Protein AF-A0A0F9ALF9-F1 (afdb_monomer_lite)

Secondary structure (DSSP, 8-state):
----SHHHHHHHHHHHHHHHHHSS-SEETTEE-HHHHHHHTT----------------HHHHHHHHHHHHHTT-S-HHHHHHHHHHHHHHHHHTT--STHHHHHHHHHHHHHHHHHHHHHHHHHTSTTTS-HHHHHHHHHHHHHHHHHHHHHHHHHHHHHT---S-SEEEE-S-HHHHHHHHHHHHTTT--EEEESSHHHHHTT-

InterPro domains:
  IPR001789 Signal transduction response regulator, receiver domain [PS50110] (167-205)
  IPR003661 Signal transduction histidine kinase, dimerisation/phosphoacceptor domain [PF00512] (101-162)
  IPR003661 Signal transduction histidine kinase, dimerisation/phosphoacceptor domain [cd00082] (101-155)
  IPR011006 CheY-like superfamily [SSF52172] (165-204)
  IPR036097 Signal transduction histidine kinase, dimerisation/phosphoacceptor domain superfamily [SSF47384] (101-156)

Structure (mmCIF, N/CA/C/O backbone):
data_AF-A0A0F9ALF9-F1
#
_entry.id   AF-A0A0F9ALF9-F1
#
loop_
_atom_site.group_PDB
_atom_site.id
_atom_site.type_symbol
_atom_site.label_atom_id
_atom_site.label_alt_id
_atom_site.label_comp_id
_atom_site.label_asym_id
_atom_site.label_entity_id
_atom_site.label_seq_id
_atom_site.pdbx_PDB_ins_code
_atom_site.Cartn_x
_atom_site.Cartn_y
_atom_site.Cartn_z
_atom_site.occupancy
_atom_site.B_iso_or_equiv
_atom_site.auth_seq_id
_atom_site.auth_comp_id
_atom_site.auth_asym_id
_atom_site.auth_atom_id
_atom_site.pdbx_PDB_model_num
ATOM 1 N N . MET A 1 1 ? 56.194 -18.351 -30.483 1.00 32.66 1 MET A N 1
ATOM 2 C CA . MET A 1 1 ? 55.173 -18.380 -31.549 1.00 32.66 1 MET A CA 1
ATOM 3 C C . MET A 1 1 ? 53.828 -18.211 -30.873 1.00 32.66 1 MET A C 1
ATOM 5 O O . MET A 1 1 ? 53.450 -19.046 -30.064 1.00 32.66 1 MET A O 1
ATOM 9 N N . VAL A 1 2 ? 53.236 -17.040 -31.080 1.00 31.94 2 VAL A N 1
ATOM 10 C CA . VAL A 1 2 ? 52.047 -16.529 -30.394 1.00 31.94 2 VAL A CA 1
ATOM 11 C C . VAL A 1 2 ? 50.819 -17.272 -30.916 1.00 31.94 2 VAL A C 1
ATOM 13 O O . VAL A 1 2 ? 50.545 -17.222 -32.111 1.00 31.94 2 VAL A O 1
ATOM 16 N N . ILE A 1 3 ? 50.099 -17.964 -30.034 1.00 35.09 3 ILE A N 1
ATOM 17 C CA . ILE A 1 3 ? 48.792 -18.565 -30.324 1.00 35.09 3 ILE A CA 1
ATOM 18 C C . ILE A 1 3 ? 47.772 -17.802 -29.481 1.00 35.09 3 ILE A C 1
ATOM 20 O O . ILE A 1 3 ? 47.441 -18.214 -28.375 1.00 35.09 3 ILE A O 1
ATOM 24 N N . GLU A 1 4 ? 47.318 -16.650 -29.973 1.00 40.22 4 GLU A N 1
ATOM 25 C CA . GLU A 1 4 ? 46.270 -15.874 -29.289 1.00 40.22 4 GLU A CA 1
ATOM 26 C C . GLU A 1 4 ? 45.358 -15.077 -30.242 1.00 40.22 4 GLU A C 1
ATOM 28 O O . GLU A 1 4 ? 44.673 -14.154 -29.826 1.00 40.22 4 GLU A O 1
ATOM 33 N N . ILE A 1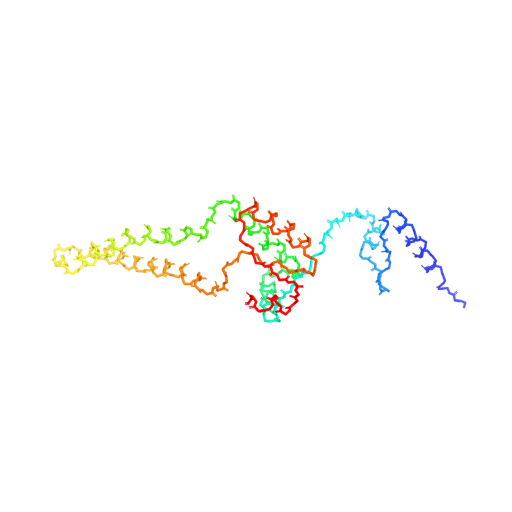 5 ? 45.307 -15.443 -31.530 1.00 40.91 5 ILE A N 1
ATOM 34 C CA . ILE A 1 5 ? 44.510 -14.716 -32.544 1.00 40.91 5 ILE A CA 1
ATOM 35 C C . ILE A 1 5 ? 43.172 -15.426 -32.851 1.00 40.91 5 ILE A C 1
ATOM 37 O O . ILE A 1 5 ? 42.196 -14.791 -33.239 1.00 40.91 5 ILE A O 1
ATOM 41 N N . GLU A 1 6 ? 43.063 -16.736 -32.611 1.00 47.16 6 GLU A N 1
ATOM 42 C CA . GLU A 1 6 ? 41.903 -17.532 -33.052 1.00 47.16 6 GLU A CA 1
ATOM 43 C C . GLU A 1 6 ? 40.631 -17.364 -32.194 1.00 47.16 6 GLU A C 1
ATOM 45 O O . GLU A 1 6 ? 39.519 -17.582 -32.680 1.00 47.16 6 GLU A O 1
ATOM 50 N N . LYS A 1 7 ? 40.763 -16.969 -30.917 1.00 50.94 7 LYS A N 1
ATOM 51 C CA . LYS A 1 7 ? 39.615 -16.818 -29.998 1.00 50.94 7 LYS A CA 1
ATOM 52 C C . LYS A 1 7 ? 38.820 -15.527 -30.224 1.00 50.94 7 LYS A C 1
ATOM 54 O O . LYS A 1 7 ? 37.621 -15.514 -29.961 1.00 50.94 7 LYS A O 1
ATOM 59 N N . ASP A 1 8 ? 39.463 -14.474 -30.724 1.00 60.78 8 ASP A N 1
ATOM 60 C CA . ASP A 1 8 ? 38.861 -13.138 -30.846 1.00 60.78 8 ASP A CA 1
ATOM 61 C C . ASP A 1 8 ? 38.058 -12.972 -32.153 1.00 60.78 8 ASP A C 1
ATOM 63 O O . ASP A 1 8 ? 37.043 -12.277 -32.196 1.00 60.78 8 ASP A O 1
ATOM 67 N N . VAL A 1 9 ? 38.448 -13.690 -33.215 1.00 66.56 9 VAL A N 1
ATOM 68 C CA . VAL A 1 9 ? 37.728 -13.708 -34.504 1.00 66.56 9 VAL A CA 1
ATOM 69 C C . VAL A 1 9 ? 36.391 -14.441 -34.375 1.00 66.56 9 VAL A C 1
ATOM 71 O O . VAL A 1 9 ? 35.348 -13.871 -34.681 1.00 66.56 9 VAL A O 1
ATOM 74 N N . LYS A 1 10 ? 36.396 -15.653 -33.798 1.00 75.25 10 LYS A N 1
ATOM 75 C CA . LYS A 1 10 ? 35.166 -16.437 -33.573 1.00 75.25 10 LYS A CA 1
ATOM 76 C C . LYS A 1 10 ? 34.153 -15.708 -32.693 1.00 75.25 10 LYS A C 1
ATOM 78 O O . LYS A 1 10 ? 32.949 -15.848 -32.889 1.00 75.25 10 LYS A O 1
ATOM 83 N N . LEU A 1 11 ? 34.628 -14.939 -31.711 1.00 78.38 11 LEU A N 1
ATOM 84 C CA . LEU A 1 11 ? 33.750 -14.170 -30.836 1.00 78.38 11 LEU A CA 1
ATOM 85 C C . LEU A 1 11 ? 33.079 -13.016 -31.592 1.00 78.38 11 LEU A C 1
ATOM 87 O O . LEU A 1 11 ? 31.882 -12.804 -31.416 1.00 78.38 11 LEU A O 1
ATOM 91 N N . LYS A 1 12 ? 33.817 -12.309 -32.457 1.00 81.00 12 LYS A N 1
ATOM 92 C CA . LYS A 1 12 ? 33.267 -11.238 -33.302 1.00 81.00 12 LYS A CA 1
ATOM 93 C C . LYS A 1 12 ? 32.230 -11.754 -34.297 1.00 81.00 12 LYS A C 1
ATOM 95 O O . LYS A 1 12 ? 31.204 -11.101 -34.474 1.00 81.00 12 LYS A O 1
ATOM 100 N N . ASP A 1 13 ? 32.453 -12.931 -34.876 1.00 85.00 13 ASP A N 1
ATOM 101 C CA . ASP A 1 13 ? 31.496 -13.553 -35.797 1.00 85.00 13 ASP A CA 1
ATOM 102 C C . ASP A 1 13 ? 30.185 -13.914 -35.080 1.00 85.00 13 ASP A C 1
ATOM 104 O O . ASP A 1 13 ? 29.107 -13.520 -35.525 1.00 85.00 13 ASP A O 1
ATOM 108 N N . LEU A 1 14 ? 30.276 -14.541 -33.899 1.00 86.31 14 LEU A N 1
ATOM 109 C CA . LEU A 1 14 ? 29.117 -14.844 -33.047 1.00 86.31 14 LEU A CA 1
ATOM 110 C C . LEU A 1 14 ? 28.352 -13.581 -32.632 1.00 86.31 14 LEU A C 1
ATOM 112 O O . LEU A 1 14 ? 27.123 -13.581 -32.598 1.00 86.31 14 LEU A O 1
ATOM 116 N N . MET A 1 15 ? 29.064 -12.495 -32.313 1.00 87.19 15 MET A N 1
ATOM 117 C CA . MET A 1 15 ? 28.440 -11.204 -32.012 1.00 87.19 15 MET A CA 1
ATOM 118 C C . MET A 1 15 ? 27.662 -10.673 -33.219 1.00 87.19 15 MET A C 1
ATOM 120 O O . MET A 1 15 ? 26.526 -10.236 -33.055 1.00 87.19 15 MET A O 1
ATOM 124 N N . GLY A 1 16 ? 28.229 -10.761 -34.425 1.00 85.44 16 GLY A N 1
ATOM 125 C CA . GLY A 1 16 ? 27.567 -10.334 -35.658 1.00 85.44 16 GLY A CA 1
ATOM 126 C C . GLY A 1 16 ? 26.318 -11.154 -35.999 1.00 85.44 16 GLY A C 1
ATOM 127 O O . GLY A 1 16 ? 25.320 -10.588 -36.447 1.00 85.44 16 GLY A O 1
ATOM 128 N N . GLU A 1 17 ? 26.342 -12.467 -35.767 1.00 87.31 17 GLU A N 1
ATOM 129 C CA . GLU A 1 17 ? 25.173 -13.341 -35.940 1.00 87.31 17 GLU A CA 1
ATOM 130 C C . GLU A 1 17 ? 24.053 -12.990 -34.960 1.00 87.31 17 GLU A C 1
ATOM 132 O O . GLU A 1 17 ? 22.921 -12.736 -35.376 1.00 87.31 17 GLU A O 1
ATOM 137 N N . TYR A 1 18 ? 24.384 -12.861 -33.675 1.00 87.06 18 TYR A N 1
ATOM 138 C CA . TYR A 1 18 ? 23.436 -12.454 -32.644 1.00 87.06 18 TYR A CA 1
ATOM 139 C C . TYR A 1 18 ? 22.794 -11.091 -32.933 1.00 87.06 18 TYR A C 1
ATOM 141 O O . TYR A 1 18 ? 21.581 -10.925 -32.773 1.00 87.06 18 TYR A O 1
ATOM 149 N N . GLU A 1 19 ? 23.586 -10.099 -33.348 1.00 88.69 19 GLU A N 1
ATOM 150 C CA . GLU A 1 19 ? 23.079 -8.753 -33.633 1.00 88.69 19 GLU A CA 1
ATOM 151 C C . GLU A 1 19 ? 22.112 -8.756 -34.823 1.00 88.69 19 GLU A C 1
ATOM 153 O O . GLU A 1 19 ? 21.105 -8.046 -34.792 1.00 88.69 19 GLU A O 1
ATOM 158 N N . LYS A 1 20 ? 22.359 -9.596 -35.837 1.00 86.81 20 LYS A N 1
ATOM 159 C CA . LYS A 1 20 ? 21.461 -9.777 -36.989 1.00 86.81 20 LYS A CA 1
ATOM 160 C C . LYS A 1 20 ? 20.170 -10.500 -36.617 1.00 86.81 20 LYS A C 1
ATOM 162 O O . LYS A 1 20 ? 19.098 -10.061 -37.028 1.00 86.81 20 LYS A O 1
ATOM 167 N N . GLU A 1 21 ? 20.265 -11.586 -35.855 1.00 85.69 21 GLU A N 1
ATOM 168 C CA . GLU A 1 21 ? 19.115 -12.418 -35.488 1.00 85.69 21 GLU A CA 1
ATOM 169 C C . GLU A 1 21 ? 18.180 -11.691 -34.512 1.00 85.69 21 GLU A C 1
ATOM 171 O O . GLU A 1 21 ? 16.959 -11.740 -34.641 1.00 85.69 21 GLU A O 1
ATOM 176 N N . THR A 1 22 ? 18.752 -10.971 -33.546 1.00 80.88 22 THR A N 1
ATOM 177 C CA . THR A 1 22 ? 17.997 -10.424 -32.410 1.00 80.88 22 THR A CA 1
ATOM 178 C C . THR A 1 22 ? 17.742 -8.922 -32.511 1.00 80.88 22 THR A C 1
ATOM 180 O O . THR A 1 22 ? 16.965 -8.386 -31.718 1.00 80.88 22 THR A O 1
ATOM 183 N N . LYS A 1 23 ? 18.418 -8.223 -33.438 1.00 82.19 23 LYS A N 1
ATOM 184 C CA . LYS A 1 23 ? 18.494 -6.749 -33.536 1.00 82.19 23 LYS A CA 1
ATOM 185 C C . LYS A 1 23 ? 19.006 -6.051 -32.263 1.00 82.19 23 LYS A C 1
ATOM 187 O O . LYS A 1 23 ? 18.947 -4.825 -32.164 1.00 82.19 23 LYS A O 1
ATOM 192 N N . LYS A 1 24 ? 19.509 -6.794 -31.271 1.00 80.69 24 LYS A N 1
ATOM 193 C CA . LYS A 1 24 ? 20.085 -6.268 -30.024 1.00 80.69 24 LYS A CA 1
ATOM 194 C C . LYS A 1 24 ? 21.600 -6.238 -30.142 1.00 80.69 24 LYS A C 1
ATOM 196 O O . LYS A 1 24 ? 22.171 -7.146 -30.719 1.00 80.69 24 LYS A O 1
ATOM 201 N N . LYS A 1 25 ? 22.262 -5.255 -29.523 1.00 85.56 25 LYS A N 1
ATOM 202 C CA . LYS A 1 25 ? 23.734 -5.170 -29.516 1.00 85.56 25 LYS A CA 1
ATOM 203 C C . LYS A 1 25 ? 24.369 -6.253 -28.642 1.00 85.56 25 LYS A C 1
ATOM 205 O O . LYS A 1 25 ? 23.915 -6.487 -27.515 1.00 85.56 25 LYS A O 1
ATOM 210 N N . ALA A 1 26 ? 25.423 -6.901 -29.128 1.00 84.00 26 ALA A N 1
ATOM 211 C CA . ALA A 1 26 ? 26.190 -7.880 -28.359 1.00 84.00 26 ALA A CA 1
ATOM 212 C C . ALA A 1 26 ? 27.056 -7.194 -27.294 1.00 84.00 26 ALA A C 1
ATOM 214 O O . ALA A 1 26 ? 27.263 -7.737 -26.207 1.00 84.00 26 ALA A O 1
ATOM 215 N N . ILE A 1 27 ? 27.488 -5.961 -27.579 1.00 84.94 27 ILE A N 1
ATOM 216 C CA . ILE A 1 27 ? 28.248 -5.100 -26.672 1.00 84.94 27 ILE A CA 1
ATOM 217 C C . ILE A 1 27 ? 27.466 -3.813 -26.391 1.00 84.94 27 ILE A C 1
ATOM 219 O O . ILE A 1 27 ? 27.006 -3.120 -27.298 1.00 84.94 27 ILE A O 1
ATOM 223 N N . TRP A 1 28 ? 27.366 -3.447 -25.115 1.00 77.81 28 TRP A N 1
ATOM 224 C CA . TRP A 1 28 ? 26.818 -2.169 -24.672 1.00 77.81 28 TRP A CA 1
ATOM 225 C C . TRP A 1 28 ? 27.811 -1.462 -23.750 1.00 77.81 28 TRP A C 1
ATOM 227 O O . TRP A 1 28 ? 28.189 -2.002 -22.712 1.00 77.81 28 TRP A O 1
ATOM 237 N N . ARG A 1 29 ? 28.250 -0.252 -24.131 1.00 75.12 29 ARG A N 1
ATOM 238 C CA . ARG A 1 29 ? 29.257 0.544 -23.393 1.00 75.12 29 ARG A CA 1
ATOM 239 C C . ARG A 1 29 ? 30.502 -0.277 -23.003 1.00 75.12 29 ARG A C 1
ATOM 241 O O . ARG A 1 29 ? 30.924 -0.264 -21.852 1.00 75.12 29 ARG A O 1
ATOM 248 N N . GLY A 1 30 ? 31.035 -1.050 -23.951 1.00 78.06 30 GLY A N 1
ATOM 249 C CA . GLY A 1 30 ? 32.229 -1.882 -23.752 1.00 78.06 30 GLY A CA 1
ATOM 250 C C . GLY A 1 30 ? 32.005 -3.202 -23.004 1.00 78.06 30 GLY A C 1
ATOM 251 O O . GLY A 1 30 ? 32.936 -3.991 -22.900 1.00 78.06 30 GLY A O 1
ATOM 252 N N . ASN A 1 31 ? 30.788 -3.487 -22.528 1.00 75.62 31 ASN A N 1
ATOM 253 C CA . ASN A 1 31 ? 30.471 -4.725 -21.817 1.00 75.62 31 ASN A CA 1
ATOM 254 C C . ASN A 1 31 ? 29.630 -5.673 -22.673 1.00 75.62 31 ASN A C 1
ATOM 256 O O . ASN A 1 31 ? 28.676 -5.252 -23.328 1.00 75.62 31 ASN A O 1
ATOM 260 N N . ILE A 1 32 ? 29.944 -6.969 -22.612 1.00 84.19 32 ILE A N 1
ATOM 261 C CA . ILE A 1 32 ? 29.139 -8.015 -23.250 1.00 84.19 32 ILE A CA 1
ATOM 262 C C . ILE A 1 32 ? 27.762 -8.082 -22.580 1.00 84.19 32 ILE A C 1
ATOM 264 O O . ILE A 1 32 ? 27.658 -8.233 -21.357 1.00 84.19 32 ILE A O 1
ATOM 268 N N . THR A 1 33 ? 26.699 -8.008 -23.380 1.00 85.00 33 THR A N 1
ATOM 269 C CA . THR A 1 33 ? 25.325 -8.010 -22.877 1.00 85.00 33 THR A CA 1
ATOM 270 C C . THR A 1 33 ? 24.921 -9.376 -22.319 1.00 85.00 33 THR A C 1
ATOM 272 O O . THR A 1 33 ? 25.340 -10.432 -22.794 1.00 85.00 33 THR A O 1
ATOM 275 N N . GLN A 1 34 ? 24.065 -9.379 -21.292 1.00 81.06 34 GLN A N 1
ATOM 276 C CA . GLN A 1 34 ? 23.521 -10.625 -20.737 1.00 81.06 34 GLN A CA 1
ATOM 277 C C . GLN A 1 34 ? 22.673 -11.387 -21.758 1.00 81.06 34 GLN A C 1
ATOM 279 O O . GLN A 1 34 ? 22.662 -12.611 -21.750 1.00 81.06 34 GLN A O 1
ATOM 284 N N . SER A 1 35 ? 21.995 -10.681 -22.662 1.00 80.31 35 SER A N 1
ATOM 285 C CA . SER A 1 35 ? 21.242 -11.299 -23.752 1.00 80.31 35 SER A CA 1
ATOM 286 C C . SER A 1 35 ? 22.149 -12.032 -24.740 1.00 80.31 35 SER A C 1
ATOM 288 O O . SER A 1 35 ? 21.799 -13.141 -25.123 1.00 80.31 35 SER A O 1
ATOM 290 N N . PHE A 1 36 ? 23.333 -11.497 -25.067 1.00 85.00 36 PHE A N 1
ATOM 291 C CA . PHE A 1 36 ? 24.325 -12.226 -25.865 1.00 85.00 36 PHE A CA 1
ATOM 292 C C . PHE A 1 36 ? 24.835 -13.474 -25.136 1.00 85.00 36 PHE A C 1
ATOM 294 O O . PHE A 1 36 ? 24.847 -14.558 -25.707 1.00 85.00 36 PHE A O 1
ATOM 301 N N . LYS A 1 37 ? 25.163 -13.366 -23.841 1.00 84.94 37 LYS A N 1
ATOM 302 C CA . LYS A 1 37 ? 25.595 -14.528 -23.037 1.00 84.94 37 LYS A CA 1
ATOM 303 C C . LYS A 1 37 ? 24.532 -15.629 -22.972 1.00 84.94 37 LYS A C 1
ATOM 305 O O . LYS A 1 37 ? 24.869 -16.806 -23.002 1.00 84.94 37 LYS A O 1
ATOM 310 N N . LYS A 1 38 ? 23.256 -15.252 -22.872 1.00 83.69 38 LYS A N 1
ATOM 311 C CA . LYS A 1 38 ? 22.116 -16.180 -22.891 1.00 83.69 38 LYS A CA 1
ATOM 312 C C . LYS A 1 38 ? 21.925 -16.825 -24.264 1.00 83.69 38 LYS A C 1
ATOM 314 O O . LYS A 1 38 ? 21.750 -18.036 -24.339 1.00 83.69 38 LYS A O 1
ATOM 319 N N . TRP A 1 39 ? 22.041 -16.039 -25.334 1.00 86.62 39 TRP A N 1
ATOM 320 C CA . TRP A 1 39 ? 21.992 -16.531 -26.713 1.00 86.62 39 TRP A CA 1
ATOM 321 C C . TRP A 1 39 ? 23.081 -17.566 -26.996 1.00 86.62 39 TRP A C 1
ATOM 323 O O . TRP A 1 39 ? 22.790 -18.636 -27.515 1.00 86.62 39 TRP A O 1
ATOM 333 N N . GLN A 1 40 ? 24.315 -17.305 -26.547 1.00 86.31 40 GLN A N 1
ATOM 334 C CA . GLN A 1 40 ? 25.430 -18.250 -26.673 1.00 86.31 40 GLN A CA 1
ATOM 335 C C . GLN A 1 40 ? 25.170 -19.590 -25.964 1.00 86.31 40 GLN A C 1
ATOM 337 O O . GLN A 1 40 ? 25.768 -20.598 -26.326 1.00 86.31 40 GLN A O 1
ATOM 342 N N . ARG A 1 41 ? 24.285 -19.615 -24.958 1.00 85.81 41 ARG A N 1
ATOM 343 C CA . ARG A 1 41 ? 23.859 -20.832 -24.248 1.00 85.81 41 ARG A CA 1
ATOM 344 C C . ARG A 1 41 ? 22.606 -21.480 -24.851 1.00 85.81 41 ARG A C 1
ATOM 346 O O . ARG A 1 41 ? 22.110 -22.451 -24.289 1.00 85.81 41 ARG A O 1
ATOM 353 N N . GLY A 1 42 ? 22.087 -20.954 -25.963 1.00 80.50 42 GLY A N 1
ATOM 354 C CA . GLY A 1 42 ? 20.863 -21.433 -26.610 1.00 80.50 42 GLY A CA 1
ATOM 355 C C . GLY A 1 42 ? 19.576 -21.080 -25.856 1.00 80.50 42 GLY A C 1
ATOM 356 O O . GLY A 1 42 ? 18.537 -21.696 -26.088 1.00 80.50 42 GLY A O 1
ATOM 357 N N . GLU A 1 43 ? 19.615 -20.120 -24.927 1.00 80.19 43 GLU A N 1
ATOM 358 C CA . GLU A 1 43 ? 18.424 -19.692 -24.189 1.00 80.19 43 GLU A CA 1
ATOM 359 C C . GLU A 1 43 ? 17.514 -18.813 -25.063 1.00 80.19 43 GLU A C 1
ATOM 361 O O . GLU A 1 43 ? 17.985 -17.950 -25.808 1.00 80.19 43 GLU A O 1
ATOM 366 N N . LYS A 1 44 ? 16.188 -18.965 -24.915 1.00 69.50 44 LYS A N 1
ATOM 367 C CA . LYS A 1 44 ? 15.212 -18.080 -25.570 1.00 69.50 44 LYS A CA 1
ATOM 368 C C . LYS A 1 44 ? 15.426 -16.629 -25.141 1.00 69.50 44 LYS A C 1
ATOM 370 O O . LYS A 1 44 ? 15.380 -16.304 -23.952 1.00 69.50 44 LYS A O 1
ATOM 375 N N . ILE A 1 45 ? 15.584 -15.743 -26.121 1.00 64.19 45 ILE A N 1
ATOM 376 C CA . ILE A 1 45 ? 15.666 -14.304 -25.882 1.00 64.19 45 ILE A CA 1
ATOM 377 C C . ILE A 1 45 ? 14.283 -13.700 -26.019 1.00 64.19 45 ILE A C 1
ATOM 379 O O . ILE A 1 45 ? 13.761 -13.542 -27.118 1.00 64.19 45 ILE A O 1
ATOM 383 N N . TYR A 1 46 ? 13.719 -13.296 -24.891 1.00 61.00 46 TYR A N 1
ATOM 384 C CA . TYR A 1 46 ? 12.496 -12.514 -24.889 1.00 61.00 46 TYR A CA 1
ATOM 385 C C . TYR A 1 46 ? 12.806 -11.076 -25.337 1.00 61.00 46 TYR A C 1
ATOM 387 O O . TYR A 1 46 ? 13.747 -10.423 -24.857 1.00 61.00 46 TYR A O 1
ATOM 395 N N . ILE A 1 47 ? 12.044 -10.588 -26.314 1.00 57.44 47 ILE A N 1
ATOM 396 C CA . ILE A 1 47 ? 11.936 -9.160 -26.610 1.00 57.44 47 ILE A CA 1
ATOM 397 C C . ILE A 1 47 ? 10.956 -8.633 -25.571 1.00 57.44 47 ILE A C 1
ATOM 399 O O . ILE A 1 47 ? 9.749 -8.775 -25.706 1.00 57.44 47 ILE A O 1
ATOM 403 N N . ASP A 1 48 ? 11.512 -8.168 -24.463 1.00 59.53 48 ASP A N 1
ATOM 404 C CA . ASP A 1 48 ? 10.744 -7.556 -23.394 1.00 59.53 48 ASP A CA 1
ATOM 405 C C . ASP A 1 48 ? 10.491 -6.113 -23.831 1.00 59.53 48 ASP A C 1
ATOM 407 O O . ASP A 1 48 ? 11.415 -5.291 -23.798 1.00 59.53 48 ASP A O 1
ATOM 411 N N . ASP A 1 49 ? 9.295 -5.845 -24.353 1.00 63.47 49 ASP A N 1
ATOM 412 C CA . ASP A 1 49 ? 8.881 -4.505 -24.766 1.00 63.47 49 ASP A CA 1
ATOM 413 C C . ASP A 1 49 ? 8.539 -3.705 -23.504 1.00 63.47 49 ASP A C 1
ATOM 415 O O . ASP A 1 49 ? 7.397 -3.597 -23.066 1.00 63.47 49 ASP A O 1
ATOM 419 N N . LYS A 1 50 ? 9.596 -3.286 -22.804 1.00 73.56 50 LYS A N 1
ATOM 420 C CA . LYS A 1 50 ? 9.506 -2.539 -21.554 1.00 73.56 50 LYS A CA 1
ATOM 421 C C . LYS A 1 50 ? 9.666 -1.064 -21.842 1.00 73.56 50 LYS A C 1
ATOM 423 O O . LYS A 1 50 ? 10.768 -0.608 -22.161 1.00 73.56 50 LYS A O 1
ATOM 428 N N . GLU A 1 51 ? 8.593 -0.320 -21.628 1.00 77.88 51 GLU A N 1
ATOM 429 C CA . GLU A 1 51 ? 8.652 1.132 -21.595 1.00 77.88 51 GLU A CA 1
ATOM 430 C C . GLU A 1 51 ? 9.472 1.606 -20.390 1.00 77.88 51 GLU A C 1
ATOM 432 O O . GLU A 1 51 ? 9.454 1.018 -19.302 1.00 77.88 51 GLU A O 1
ATOM 437 N N . ARG A 1 52 ? 10.260 2.661 -20.604 1.00 79.88 52 ARG A N 1
ATOM 438 C CA . ARG A 1 52 ? 11.049 3.297 -19.551 1.00 79.88 52 ARG A CA 1
ATOM 439 C C . ARG A 1 52 ? 10.365 4.583 -19.141 1.00 79.88 52 ARG A C 1
ATOM 441 O O . ARG A 1 52 ? 10.243 5.490 -19.953 1.00 79.88 52 ARG A O 1
ATOM 448 N N . ILE A 1 53 ? 10.018 4.660 -17.867 1.00 81.50 53 ILE A N 1
ATOM 449 C CA . ILE A 1 53 ? 9.502 5.868 -17.233 1.00 81.50 53 ILE A CA 1
ATOM 450 C C . ILE A 1 53 ? 10.586 6.488 -16.348 1.00 81.50 53 ILE A C 1
ATOM 452 O O . ILE A 1 53 ? 11.401 5.772 -15.757 1.00 81.50 53 ILE A O 1
ATOM 456 N N . CYS A 1 54 ? 10.605 7.816 -16.278 1.00 84.81 54 CYS A N 1
ATOM 457 C CA . CYS A 1 54 ? 11.397 8.558 -15.304 1.00 84.81 54 CYS A CA 1
ATOM 458 C C . CYS A 1 54 ? 10.496 8.910 -14.119 1.00 84.81 54 CYS A C 1
ATOM 460 O O . CYS A 1 54 ? 9.357 9.316 -14.323 1.00 84.81 54 CYS A O 1
ATOM 462 N N . ILE A 1 55 ? 10.998 8.747 -12.897 1.00 82.06 55 ILE A N 1
ATOM 463 C CA . ILE A 1 55 ? 10.297 9.148 -11.675 1.00 82.06 55 ILE A CA 1
ATOM 464 C C . ILE A 1 55 ? 11.222 10.103 -10.935 1.00 82.06 55 ILE A C 1
ATOM 466 O O . ILE A 1 55 ? 12.364 9.746 -10.631 1.00 82.06 55 ILE A O 1
ATOM 470 N N . LEU A 1 56 ? 10.730 11.310 -10.672 1.00 84.94 56 LEU A N 1
ATOM 471 C CA . LEU A 1 56 ? 11.408 12.298 -9.845 1.00 84.94 56 LEU A CA 1
ATOM 472 C C . LEU A 1 56 ? 10.928 12.116 -8.406 1.00 84.94 56 LEU A C 1
ATOM 474 O O . LEU A 1 56 ? 9.732 12.114 -8.137 1.00 84.94 56 LEU A O 1
ATOM 478 N N . ALA A 1 57 ? 11.871 11.913 -7.496 1.00 84.62 57 ALA A N 1
ATOM 479 C CA . ALA A 1 57 ? 11.618 11.792 -6.070 1.00 84.62 57 ALA A CA 1
ATOM 480 C C . ALA A 1 57 ? 12.778 12.447 -5.320 1.00 84.62 57 ALA A C 1
ATOM 482 O O . ALA A 1 57 ? 13.912 12.444 -5.812 1.00 84.62 57 ALA A O 1
ATOM 483 N N . SER A 1 58 ? 12.504 12.986 -4.132 1.00 91.50 58 SER A N 1
ATOM 484 C CA . SER A 1 58 ? 13.556 13.519 -3.269 1.00 91.50 58 SER A CA 1
ATOM 485 C C . SER A 1 58 ? 14.544 12.421 -2.861 1.00 91.50 58 SER A C 1
ATOM 487 O O . SER A 1 58 ? 14.217 11.227 -2.850 1.00 91.50 58 SER A O 1
ATOM 489 N N . GLU A 1 59 ? 15.765 12.825 -2.504 1.00 90.31 59 GLU A N 1
ATOM 490 C CA . GLU A 1 59 ? 16.793 11.899 -2.015 1.00 90.31 59 GLU A CA 1
ATOM 491 C C . GLU A 1 59 ? 16.278 11.105 -0.801 1.00 90.31 59 GLU A C 1
ATOM 493 O O . GLU A 1 59 ? 16.454 9.890 -0.730 1.00 90.31 59 GLU A O 1
ATOM 498 N N . ASP A 1 60 ? 15.542 11.763 0.098 1.00 91.88 60 ASP A N 1
ATOM 499 C CA . ASP A 1 60 ? 14.967 11.143 1.293 1.00 91.88 60 ASP A CA 1
ATOM 500 C C . ASP A 1 60 ? 13.947 10.049 0.960 1.00 91.88 60 ASP A C 1
ATOM 502 O O . ASP A 1 60 ? 13.995 8.958 1.533 1.00 91.88 60 ASP A O 1
ATOM 506 N N . ILE A 1 61 ? 13.034 10.302 0.016 1.00 90.12 61 ILE A N 1
ATOM 507 C CA . ILE A 1 61 ? 12.036 9.312 -0.423 1.00 90.12 61 ILE A CA 1
ATOM 508 C C . ILE A 1 61 ? 12.734 8.124 -1.082 1.00 90.12 61 ILE A C 1
ATOM 510 O O . ILE A 1 61 ? 12.452 6.967 -0.763 1.00 90.12 61 ILE A O 1
ATOM 514 N N . LYS A 1 62 ? 13.691 8.402 -1.967 1.00 91.12 62 LYS A N 1
ATOM 515 C CA . LYS A 1 62 ? 14.474 7.371 -2.644 1.00 91.12 62 LYS A CA 1
ATOM 516 C C . LYS A 1 62 ? 15.228 6.491 -1.645 1.00 91.12 62 LYS A C 1
ATOM 518 O O . LYS A 1 62 ? 15.204 5.270 -1.799 1.00 91.12 62 LYS A O 1
ATOM 523 N N . ASN A 1 63 ? 15.840 7.080 -0.617 1.00 93.31 63 ASN A N 1
ATOM 524 C CA . ASN A 1 63 ? 16.531 6.344 0.443 1.00 93.31 63 ASN A CA 1
ATOM 525 C C . ASN A 1 63 ? 15.557 5.450 1.221 1.00 93.31 63 ASN A C 1
ATOM 527 O O . ASN A 1 63 ? 15.812 4.257 1.372 1.00 93.31 63 ASN A O 1
ATOM 531 N N . LYS A 1 64 ? 14.385 5.975 1.608 1.00 93.56 64 LYS A N 1
ATOM 532 C CA . LYS A 1 64 ? 13.329 5.179 2.260 1.00 93.56 64 LYS A CA 1
ATOM 533 C C . LYS A 1 64 ? 12.903 3.981 1.408 1.00 93.56 64 LYS A C 1
ATOM 535 O O . LYS A 1 64 ? 12.766 2.873 1.927 1.00 93.56 64 LYS A O 1
ATOM 540 N N . TRP A 1 65 ? 12.714 4.172 0.102 1.00 95.00 65 TRP A N 1
ATOM 541 C CA . TRP A 1 65 ? 12.351 3.086 -0.813 1.00 95.00 65 TRP A CA 1
ATOM 542 C C . TRP A 1 65 ? 13.465 2.049 -0.963 1.00 95.00 65 TRP A C 1
ATOM 544 O O . TRP A 1 65 ? 13.187 0.851 -1.025 1.00 95.00 65 TRP A O 1
ATOM 554 N N . GLN A 1 66 ? 14.726 2.482 -1.004 1.00 92.88 66 GLN A N 1
ATOM 555 C CA . GLN A 1 66 ? 15.876 1.580 -1.061 1.00 92.88 66 GLN A CA 1
ATOM 556 C C . GLN A 1 66 ? 16.015 0.751 0.219 1.00 92.88 66 GLN A C 1
ATOM 558 O O . GLN A 1 66 ? 16.188 -0.466 0.130 1.00 92.88 66 GLN A O 1
ATOM 563 N N . ASP A 1 67 ? 15.855 1.370 1.387 1.00 94.94 67 ASP A N 1
ATOM 564 C CA . ASP A 1 67 ? 15.872 0.679 2.678 1.00 94.94 67 ASP A CA 1
ATOM 565 C C . ASP A 1 67 ? 14.734 -0.336 2.785 1.00 94.94 67 ASP A C 1
ATOM 567 O O . ASP A 1 67 ? 14.936 -1.469 3.229 1.00 94.94 67 ASP A O 1
ATOM 571 N N . PHE A 1 68 ? 13.532 0.045 2.348 1.00 94.75 68 PHE A N 1
ATOM 572 C CA . PHE A 1 68 ? 12.389 -0.859 2.289 1.00 94.75 68 PHE A CA 1
ATOM 573 C C . PHE A 1 68 ? 12.662 -2.047 1.360 1.00 94.75 68 PHE A C 1
ATOM 575 O O . PHE A 1 68 ? 12.423 -3.195 1.741 1.00 94.75 68 PHE A O 1
ATOM 582 N N . ALA A 1 69 ? 13.200 -1.794 0.164 1.00 93.75 69 ALA A N 1
ATOM 583 C CA . ALA A 1 69 ? 13.549 -2.843 -0.786 1.00 93.75 69 ALA A CA 1
ATOM 584 C C . ALA A 1 69 ? 14.581 -3.815 -0.196 1.00 93.75 69 ALA A C 1
ATOM 586 O O . ALA A 1 69 ? 14.406 -5.028 -0.303 1.00 93.75 69 ALA A O 1
ATOM 587 N N . ALA A 1 70 ? 15.615 -3.297 0.472 1.00 92.25 70 ALA A N 1
ATOM 588 C CA . ALA A 1 70 ? 16.648 -4.106 1.109 1.00 92.25 70 ALA A CA 1
ATOM 589 C C . ALA A 1 70 ? 16.077 -4.988 2.230 1.00 92.25 70 ALA A C 1
ATOM 591 O O . ALA A 1 70 ? 16.342 -6.188 2.255 1.00 92.25 70 ALA A O 1
ATOM 592 N N . LYS A 1 71 ? 15.240 -4.423 3.111 1.00 95.25 71 LYS A N 1
ATOM 593 C CA . LYS A 1 71 ? 14.587 -5.159 4.210 1.00 95.25 71 LYS A CA 1
ATOM 594 C C . LYS A 1 71 ? 13.684 -6.292 3.721 1.00 95.25 71 LYS A C 1
ATOM 596 O O . LYS A 1 71 ? 13.555 -7.300 4.406 1.00 95.25 71 LYS A O 1
ATOM 601 N N . ASN A 1 72 ? 13.077 -6.131 2.547 1.00 93.06 72 ASN A N 1
ATOM 602 C CA . ASN A 1 72 ? 12.133 -7.090 1.970 1.00 93.06 72 ASN A CA 1
ATOM 603 C C . ASN A 1 72 ? 12.748 -7.964 0.862 1.00 93.06 72 ASN A C 1
ATOM 605 O O . ASN A 1 72 ? 12.020 -8.610 0.111 1.00 93.06 72 ASN A O 1
ATOM 609 N N . ASN A 1 73 ? 14.080 -8.003 0.737 1.00 93.19 73 ASN A N 1
ATOM 610 C CA . ASN A 1 73 ? 14.802 -8.794 -0.269 1.00 93.19 73 ASN A CA 1
ATOM 611 C C . ASN A 1 73 ? 14.376 -8.502 -1.725 1.00 93.19 73 ASN A C 1
ATOM 613 O O . ASN A 1 73 ? 14.387 -9.383 -2.593 1.00 93.19 73 ASN A O 1
ATOM 617 N N . ILE A 1 74 ? 14.016 -7.252 -2.023 1.00 93.25 74 ILE A N 1
ATOM 618 C CA . ILE A 1 74 ? 13.635 -6.812 -3.365 1.00 93.25 74 ILE A CA 1
ATOM 619 C C . ILE A 1 74 ? 14.889 -6.386 -4.129 1.00 93.25 74 ILE A C 1
ATOM 621 O O . ILE A 1 74 ? 15.601 -5.458 -3.762 1.00 93.25 74 ILE A O 1
ATOM 625 N N . SER A 1 75 ? 15.142 -7.062 -5.250 1.00 88.31 75 SER A N 1
ATOM 626 C CA . SER A 1 75 ? 16.416 -6.981 -5.975 1.00 88.31 75 SER A CA 1
ATOM 627 C C . SER A 1 75 ? 16.738 -5.618 -6.593 1.00 88.31 75 SER A C 1
ATOM 629 O O . SER A 1 75 ? 17.899 -5.332 -6.865 1.00 88.31 75 SER A O 1
ATOM 631 N N . THR A 1 76 ? 15.725 -4.810 -6.916 1.00 90.94 76 THR A N 1
ATOM 632 C CA . THR A 1 76 ? 15.903 -3.511 -7.582 1.00 90.94 76 THR A CA 1
ATOM 633 C C . THR A 1 76 ? 14.756 -2.573 -7.242 1.00 90.94 76 THR A C 1
ATOM 635 O O . THR A 1 76 ? 13.618 -3.029 -7.134 1.00 90.94 76 THR A O 1
ATOM 638 N N . LEU A 1 77 ? 15.019 -1.265 -7.234 1.00 90.00 77 LEU A N 1
ATOM 639 C CA . LEU A 1 77 ? 13.978 -0.250 -7.067 1.00 90.00 77 LEU A CA 1
ATOM 640 C C . LEU A 1 77 ? 12.880 -0.358 -8.139 1.00 90.00 77 LEU A C 1
ATOM 642 O O . LEU A 1 77 ? 11.700 -0.283 -7.831 1.00 90.00 77 LEU A O 1
ATOM 646 N N . SER A 1 78 ? 13.240 -0.649 -9.393 1.00 89.75 78 SER A N 1
ATOM 647 C CA . SER A 1 78 ? 12.245 -0.845 -10.456 1.00 89.75 78 SER A CA 1
ATOM 648 C C . SER A 1 78 ? 11.340 -2.058 -10.221 1.00 89.75 78 SER A C 1
ATOM 650 O O . SER A 1 78 ? 10.229 -2.093 -10.738 1.00 89.75 78 SER A O 1
ATOM 652 N N . LYS A 1 79 ? 11.818 -3.080 -9.499 1.00 91.00 79 LYS A N 1
ATOM 653 C CA . LYS A 1 79 ? 10.996 -4.232 -9.109 1.00 91.00 79 LYS A CA 1
ATOM 654 C C . LYS A 1 79 ? 10.012 -3.825 -8.017 1.00 91.00 79 LYS A C 1
ATOM 656 O O . LYS A 1 79 ? 8.834 -4.096 -8.198 1.00 91.00 79 LYS A O 1
ATOM 661 N N . LEU A 1 80 ? 10.484 -3.104 -6.993 1.00 94.06 80 LEU A N 1
ATOM 662 C CA . LEU A 1 80 ? 9.622 -2.529 -5.956 1.00 94.06 80 LEU A CA 1
ATOM 663 C C . LEU A 1 80 ? 8.496 -1.703 -6.587 1.00 94.06 80 LEU A C 1
ATOM 665 O O . LEU A 1 80 ? 7.336 -1.995 -6.354 1.00 94.06 80 LEU A O 1
ATOM 669 N N . ILE A 1 81 ? 8.833 -0.746 -7.456 1.00 92.44 81 ILE A N 1
ATOM 670 C CA . ILE A 1 81 ? 7.843 0.146 -8.077 1.00 92.44 81 ILE A CA 1
ATOM 671 C C . ILE A 1 81 ? 6.789 -0.642 -8.864 1.00 92.44 81 ILE A C 1
ATOM 673 O O . ILE A 1 81 ? 5.604 -0.359 -8.736 1.00 92.44 81 ILE A O 1
ATOM 677 N N . ARG A 1 82 ? 7.187 -1.656 -9.644 1.00 90.81 82 ARG A N 1
ATOM 678 C CA . ARG A 1 82 ? 6.220 -2.495 -10.374 1.00 90.81 82 ARG A CA 1
ATOM 679 C C . ARG A 1 82 ? 5.292 -3.259 -9.434 1.00 90.81 82 ARG A C 1
ATOM 681 O O . ARG A 1 82 ? 4.089 -3.236 -9.653 1.00 90.81 82 ARG A O 1
ATOM 688 N N . GLU A 1 83 ? 5.837 -3.889 -8.396 1.00 91.31 83 GLU A N 1
ATOM 689 C CA . GLU A 1 83 ? 5.038 -4.627 -7.409 1.00 91.31 83 GLU A CA 1
ATOM 690 C C . GLU A 1 83 ? 4.088 -3.695 -6.645 1.00 91.31 83 GLU A C 1
ATOM 692 O O . GLU A 1 83 ? 2.924 -4.031 -6.446 1.00 91.31 83 GLU A O 1
ATOM 697 N N . SER A 1 84 ? 4.544 -2.494 -6.280 1.00 88.12 84 SER A N 1
ATOM 698 C CA . SER A 1 84 ? 3.717 -1.472 -5.634 1.00 88.12 84 SER A CA 1
ATOM 699 C C . SER A 1 84 ? 2.581 -0.987 -6.537 1.00 88.12 84 SER A C 1
ATOM 701 O O . SER A 1 84 ? 1.448 -0.867 -6.077 1.00 88.12 84 SER A O 1
ATOM 703 N N . VAL A 1 85 ? 2.851 -0.747 -7.824 1.00 87.19 85 VAL A N 1
ATOM 704 C CA . VAL A 1 85 ? 1.822 -0.343 -8.795 1.00 87.19 85 VAL A CA 1
ATOM 705 C C . VAL A 1 85 ? 0.820 -1.474 -9.031 1.00 87.19 85 VAL A C 1
ATOM 707 O O . VAL A 1 85 ? -0.382 -1.229 -9.014 1.00 87.19 85 VAL A O 1
ATOM 710 N N . GLU A 1 86 ? 1.275 -2.718 -9.201 1.00 85.50 86 GLU A N 1
ATOM 711 C CA . GLU A 1 86 ? 0.387 -3.884 -9.331 1.00 85.50 86 GLU A CA 1
ATOM 712 C C . GLU A 1 86 ? -0.500 -4.068 -8.096 1.00 85.50 86 GLU A C 1
ATOM 714 O O . GLU A 1 86 ? -1.704 -4.317 -8.228 1.00 85.50 86 GLU A O 1
ATOM 719 N N . PHE A 1 87 ? 0.075 -3.905 -6.901 1.00 84.75 87 PHE A N 1
ATOM 720 C CA . PHE A 1 87 ? -0.666 -3.922 -5.646 1.00 84.75 87 PHE A CA 1
ATOM 721 C C . PHE A 1 87 ? -1.744 -2.838 -5.635 1.00 84.75 87 PHE A C 1
ATOM 723 O O . PHE A 1 87 ? -2.910 -3.159 -5.416 1.00 84.75 87 PHE A O 1
ATOM 730 N N . TYR A 1 88 ? -1.383 -1.587 -5.938 1.00 78.81 88 TYR A N 1
ATOM 731 C CA . TYR A 1 88 ? -2.324 -0.467 -5.968 1.00 78.81 88 TYR A CA 1
ATOM 732 C C . TYR A 1 88 ? -3.454 -0.692 -6.981 1.00 78.81 88 TYR A C 1
ATOM 734 O O . TYR A 1 88 ? -4.625 -0.544 -6.644 1.00 78.81 88 TYR A O 1
ATOM 742 N N . MET A 1 89 ? -3.132 -1.130 -8.199 1.00 74.81 89 MET A N 1
ATOM 743 C CA . MET A 1 89 ? -4.125 -1.413 -9.241 1.00 74.81 89 MET A CA 1
ATOM 744 C C . MET A 1 89 ? -5.077 -2.539 -8.831 1.00 74.81 89 MET A C 1
ATOM 746 O O . MET A 1 89 ? -6.291 -2.424 -9.003 1.00 74.81 89 MET A O 1
ATOM 750 N N . THR A 1 90 ? -4.543 -3.613 -8.245 1.00 71.38 90 THR A N 1
ATOM 751 C CA . THR A 1 90 ? -5.348 -4.727 -7.727 1.00 71.38 90 THR A CA 1
ATOM 752 C C . THR A 1 90 ? -6.241 -4.263 -6.579 1.00 71.38 90 THR A C 1
ATOM 754 O O . THR A 1 90 ? -7.418 -4.616 -6.530 1.00 71.38 90 THR A O 1
ATOM 757 N N . PHE A 1 91 ? -5.705 -3.454 -5.671 1.00 66.88 91 PHE A N 1
ATOM 758 C CA . PHE A 1 91 ? -6.421 -2.910 -4.524 1.00 66.88 91 PHE A CA 1
ATOM 759 C C . PHE A 1 91 ? -7.560 -1.975 -4.956 1.00 66.88 91 PHE A C 1
ATOM 761 O O . PHE A 1 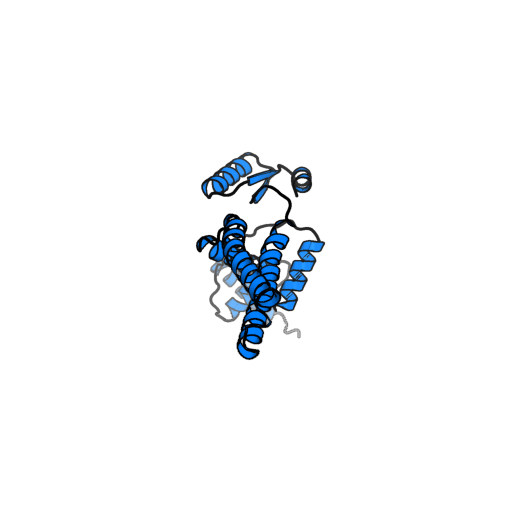91 ? -8.703 -2.181 -4.552 1.00 66.88 91 PHE A O 1
ATOM 768 N N . LYS A 1 92 ? -7.288 -1.038 -5.873 1.00 63.34 92 LYS A N 1
ATOM 769 C CA . LYS A 1 92 ? -8.290 -0.130 -6.449 1.00 63.34 92 LYS A CA 1
ATOM 770 C C . LYS A 1 92 ? -9.371 -0.883 -7.227 1.00 63.34 92 LYS A C 1
ATOM 772 O O . LYS A 1 92 ? -10.550 -0.581 -7.083 1.00 63.34 92 LYS A O 1
ATOM 777 N N . SER A 1 93 ? -9.003 -1.916 -7.993 1.00 63.72 93 SER A N 1
ATOM 778 C CA . SER A 1 93 ? -9.970 -2.736 -8.747 1.00 63.72 93 SER A CA 1
ATOM 779 C C . SER A 1 93 ? -10.974 -3.490 -7.865 1.00 63.72 93 SER A C 1
ATOM 781 O O . SER A 1 93 ? -12.036 -3.884 -8.342 1.00 63.72 93 SER A O 1
ATOM 783 N N . LYS A 1 94 ? -10.663 -3.677 -6.576 1.00 61.66 94 LYS A N 1
ATOM 784 C CA . LYS A 1 94 ? -11.561 -4.293 -5.591 1.00 61.66 94 LYS A CA 1
ATOM 785 C C . LYS A 1 94 ? -12.550 -3.299 -4.957 1.00 61.66 94 LYS A C 1
ATOM 787 O O . LYS A 1 94 ? -13.229 -3.690 -4.014 1.00 61.66 94 LYS A O 1
ATOM 792 N N . ASN A 1 95 ? -12.654 -2.059 -5.456 1.00 53.03 95 ASN A N 1
ATOM 793 C CA . ASN A 1 95 ? -13.492 -0.985 -4.895 1.00 53.03 95 ASN A CA 1
ATOM 794 C C . ASN A 1 95 ? -13.233 -0.723 -3.399 1.00 53.03 95 ASN A C 1
ATOM 796 O O . ASN A 1 95 ? -14.153 -0.386 -2.656 1.00 53.03 95 ASN A O 1
ATOM 800 N N . PHE A 1 96 ? -11.993 -0.899 -2.929 1.00 52.53 96 PHE A N 1
ATOM 801 C CA . PHE A 1 96 ? -11.641 -0.448 -1.586 1.00 52.53 96 PHE A CA 1
ATOM 802 C C . PHE A 1 96 ? -11.431 1.065 -1.642 1.00 52.53 96 PHE A C 1
ATOM 804 O O . PHE A 1 96 ? -10.366 1.553 -2.016 1.00 52.53 96 PHE A O 1
ATOM 811 N N . ASP A 1 97 ? -12.511 1.788 -1.384 1.00 54.44 97 ASP A N 1
ATOM 812 C CA . ASP A 1 97 ? -12.574 3.231 -1.538 1.00 54.44 97 ASP A CA 1
ATOM 813 C C . ASP A 1 97 ? -11.977 3.916 -0.301 1.00 54.44 97 ASP A C 1
ATOM 815 O O . ASP A 1 97 ? -12.515 3.811 0.804 1.00 54.44 97 ASP A O 1
ATOM 819 N N . PHE A 1 98 ? -10.836 4.589 -0.465 1.00 53.53 98 PHE A N 1
ATOM 820 C CA . PHE A 1 98 ? -10.185 5.335 0.620 1.00 53.53 98 PHE A CA 1
ATOM 821 C C . PHE A 1 98 ? -11.040 6.521 1.104 1.00 53.53 98 PHE A C 1
ATOM 823 O O . PHE A 1 98 ? -10.880 6.988 2.242 1.00 53.53 98 PHE A O 1
ATOM 830 N N . GLU A 1 99 ? -11.983 6.991 0.283 1.00 54.00 99 GLU A N 1
ATOM 831 C CA . GLU A 1 99 ? -12.984 7.980 0.687 1.00 54.00 99 GLU A CA 1
ATOM 832 C C . GLU A 1 99 ? -13.925 7.402 1.756 1.00 54.00 99 GLU A C 1
ATOM 834 O O . GLU A 1 99 ? -14.155 8.050 2.779 1.00 54.00 99 GLU A O 1
ATOM 839 N N . ASN A 1 100 ? -14.304 6.124 1.633 1.00 59.56 100 ASN A N 1
ATOM 840 C CA . ASN A 1 100 ? -15.207 5.437 2.560 1.00 59.56 100 ASN A CA 1
ATOM 841 C C . ASN A 1 100 ? -14.562 4.995 3.880 1.00 59.56 100 ASN A C 1
ATOM 843 O O . ASN A 1 100 ? -15.282 4.550 4.766 1.00 59.56 100 ASN A O 1
ATOM 847 N N . ILE A 1 101 ? -13.242 5.102 4.081 1.00 67.44 101 ILE A N 1
ATOM 848 C CA . ILE A 1 101 ? -12.634 4.729 5.378 1.00 67.44 101 ILE A CA 1
ATOM 849 C C . ILE A 1 101 ? -13.178 5.608 6.510 1.00 67.44 101 ILE A C 1
ATOM 851 O O . ILE A 1 101 ? -13.383 5.112 7.617 1.00 67.44 101 ILE A O 1
ATOM 855 N N . SER A 1 102 ? -13.457 6.887 6.234 1.00 70.44 102 SER A N 1
ATOM 856 C CA . SER A 1 102 ? -14.067 7.792 7.217 1.00 70.44 102 SER A CA 1
ATOM 857 C C . SER A 1 102 ? -15.480 7.336 7.582 1.00 70.44 102 SER A C 1
ATOM 859 O O . SER A 1 102 ? -15.814 7.250 8.763 1.00 70.44 102 SER A O 1
ATOM 861 N N . ASP A 1 103 ? -16.273 6.964 6.579 1.00 68.69 103 ASP A N 1
ATOM 862 C CA . ASP A 1 103 ? -17.648 6.497 6.765 1.00 68.69 103 ASP A CA 1
ATOM 863 C C . ASP A 1 103 ? -17.687 5.129 7.456 1.00 68.69 103 ASP A C 1
ATOM 865 O O . ASP A 1 103 ? -18.436 4.933 8.409 1.00 68.69 103 ASP A O 1
ATOM 869 N N . ILE A 1 104 ? -16.810 4.199 7.065 1.00 74.88 104 ILE A N 1
ATOM 870 C CA . ILE A 1 104 ? -16.626 2.903 7.731 1.00 74.88 104 ILE A CA 1
ATOM 871 C C . ILE A 1 104 ? -16.227 3.118 9.193 1.00 74.88 104 ILE A C 1
ATOM 873 O O . ILE A 1 104 ? -16.798 2.497 10.085 1.00 74.88 104 ILE A O 1
ATOM 877 N N . THR A 1 105 ? -15.281 4.020 9.457 1.00 81.56 105 THR A N 1
ATOM 878 C CA . THR A 1 105 ? -14.842 4.360 10.817 1.00 81.56 105 THR A CA 1
ATOM 879 C C . THR A 1 105 ? -15.997 4.916 11.643 1.00 81.56 105 THR A C 1
ATOM 881 O O . THR A 1 105 ? -16.205 4.475 12.771 1.00 81.56 105 THR A O 1
ATOM 884 N N . HIS A 1 106 ? -16.787 5.832 11.084 1.00 81.00 106 HIS A N 1
ATOM 885 C CA . HIS A 1 106 ? -17.962 6.385 11.751 1.00 81.00 106 HIS A CA 1
ATOM 886 C C . HIS A 1 106 ? -19.002 5.299 12.071 1.00 81.00 106 HIS A C 1
ATOM 888 O O . HIS A 1 106 ? -19.418 5.158 13.221 1.00 81.00 106 HIS A O 1
ATOM 894 N N . HIS A 1 107 ? -19.353 4.469 11.086 1.00 78.19 107 HIS A N 1
ATOM 895 C CA . HIS A 1 107 ? -20.298 3.362 11.247 1.00 78.19 107 HIS A CA 1
ATOM 896 C C . HIS A 1 107 ? -19.820 2.277 12.218 1.00 78.19 107 HIS A C 1
ATOM 898 O O . HIS A 1 107 ? -20.647 1.581 12.801 1.00 78.19 107 HIS A O 1
ATOM 904 N N . LEU A 1 108 ? -18.507 2.114 12.407 1.00 86.06 108 LEU A N 1
ATOM 905 C CA . LEU A 1 108 ? -17.942 1.222 13.421 1.00 86.06 108 LEU A CA 1
ATOM 906 C C . LEU A 1 108 ? -17.900 1.873 14.809 1.00 86.06 108 LEU A C 1
ATOM 908 O O . LEU A 1 108 ? -18.120 1.183 15.805 1.00 86.06 108 LEU A O 1
ATOM 912 N N . LYS A 1 109 ? -17.657 3.187 14.894 1.00 86.62 109 LYS A N 1
ATOM 913 C CA . LYS A 1 109 ? -17.631 3.925 16.164 1.00 86.62 109 LYS A CA 1
ATOM 914 C C . LYS A 1 109 ? -18.996 3.967 16.839 1.00 86.62 109 LYS A C 1
ATOM 916 O O . LYS A 1 109 ? -19.060 3.702 18.030 1.00 86.62 109 LYS A O 1
ATOM 921 N N . GLU A 1 110 ? -20.079 4.229 16.109 1.00 84.44 110 GLU A N 1
ATOM 922 C CA . GLU A 1 110 ? -21.438 4.301 16.678 1.00 84.44 110 GLU A CA 1
ATOM 923 C C . GLU A 1 110 ? -21.839 3.072 17.535 1.00 84.44 110 GLU A C 1
ATOM 925 O O . GLU A 1 110 ? -22.198 3.240 18.712 1.00 84.44 110 GLU A O 1
ATOM 930 N N . PRO A 1 111 ? -21.762 1.823 17.026 1.00 88.31 111 PRO A N 1
ATOM 931 C CA . PRO A 1 111 ? -22.053 0.644 17.835 1.00 88.31 111 PRO A CA 1
ATOM 932 C C . PRO A 1 111 ? -20.997 0.412 18.924 1.00 88.31 111 PRO A C 1
ATOM 934 O O . PRO A 1 111 ? -21.343 -0.062 20.006 1.00 88.31 111 PRO A O 1
ATOM 937 N N . LEU A 1 112 ? -19.731 0.776 18.689 1.00 92.19 112 LEU A N 1
ATOM 938 C CA . LEU A 1 112 ? -18.656 0.617 19.670 1.00 92.19 112 LEU A CA 1
ATOM 939 C C . LEU A 1 112 ? -18.827 1.538 20.883 1.00 92.19 112 LEU A C 1
ATOM 941 O O . LEU A 1 112 ? -18.683 1.082 22.016 1.00 92.19 112 LEU A O 1
ATOM 945 N N . THR A 1 113 ? -19.206 2.800 20.665 1.00 87.12 113 THR A N 1
ATOM 946 C CA . THR A 1 113 ? -19.546 3.762 21.721 1.00 87.12 113 THR A CA 1
ATOM 947 C C . THR A 1 113 ? -20.683 3.231 22.584 1.00 87.12 113 THR A C 1
ATOM 949 O O . THR A 1 113 ? -20.620 3.321 23.808 1.00 87.12 113 THR A O 1
ATOM 952 N N . SER A 1 114 ? -21.688 2.611 21.960 1.00 93.69 114 SER A N 1
ATOM 953 C CA . SER A 1 114 ? -22.801 1.990 22.680 1.00 93.69 114 SER A CA 1
ATOM 954 C C . SER A 1 114 ? -22.339 0.800 23.528 1.00 93.69 114 SER A C 1
ATOM 956 O O . SER A 1 114 ? -22.666 0.730 24.710 1.00 93.69 114 SER A O 1
ATOM 958 N N . ILE A 1 115 ? -21.543 -0.118 22.963 1.00 92.12 115 ILE A N 1
ATOM 959 C CA . ILE A 1 115 ? -20.999 -1.284 23.686 1.00 92.12 115 ILE A CA 1
ATOM 960 C C . ILE A 1 115 ? -20.154 -0.835 24.882 1.00 92.12 115 ILE A C 1
ATOM 962 O O . ILE A 1 115 ? -20.380 -1.299 26.001 1.00 92.12 115 ILE A O 1
ATOM 966 N N . LYS A 1 116 ? -19.223 0.096 24.654 1.00 92.38 116 LYS A N 1
ATOM 967 C CA . LYS A 1 116 ? -18.358 0.674 25.684 1.00 92.38 116 LYS A CA 1
ATOM 968 C C . LYS A 1 116 ? -19.190 1.330 26.785 1.00 92.38 116 LYS A C 1
ATOM 970 O O . LYS A 1 116 ? -19.056 0.937 27.940 1.00 92.38 116 LYS A O 1
ATOM 975 N N . GLY A 1 117 ? -20.114 2.222 26.426 1.00 87.50 117 GLY A N 1
ATOM 976 C CA . GLY A 1 117 ? -20.963 2.939 27.378 1.00 87.50 117 GLY A CA 1
ATOM 977 C C . GLY A 1 117 ? -21.857 2.021 28.215 1.00 87.50 117 GLY A C 1
ATOM 978 O O . GLY A 1 117 ? -21.881 2.139 29.436 1.00 87.50 117 GLY A O 1
ATOM 979 N N . PHE A 1 118 ? -22.543 1.048 27.604 1.00 94.19 118 PHE A N 1
ATOM 980 C CA . PHE A 1 118 ? -23.356 0.095 28.370 1.00 94.19 118 PHE A CA 1
ATOM 981 C C . PHE A 1 118 ? -22.505 -0.794 29.276 1.00 94.19 118 PHE A C 1
ATOM 983 O O . PHE A 1 118 ? -22.908 -1.071 30.405 1.00 94.19 118 PHE A O 1
ATOM 990 N N . SER A 1 119 ? -21.332 -1.236 28.815 1.00 94.06 119 SER A N 1
ATOM 991 C CA . SER A 1 119 ? -20.427 -2.021 29.659 1.00 94.06 119 SER A CA 1
ATOM 992 C C . SER A 1 119 ? -19.895 -1.215 30.849 1.00 94.06 119 SER A C 1
ATOM 994 O O . SER A 1 119 ? -19.808 -1.759 31.945 1.00 94.06 119 SER A O 1
ATOM 996 N N . GLU A 1 120 ? -19.626 0.080 30.670 1.00 91.88 120 GLU A N 1
ATOM 997 C CA . GLU A 1 120 ? -19.221 1.004 31.735 1.00 91.88 120 GLU A CA 1
ATOM 998 C C . GLU A 1 120 ? -20.335 1.189 32.772 1.00 91.88 120 GLU A C 1
ATOM 1000 O O . GLU A 1 120 ? -20.120 0.897 33.946 1.00 91.88 120 GLU A O 1
ATOM 1005 N N . ILE A 1 121 ? -21.556 1.515 32.329 1.00 92.38 121 ILE A N 1
ATOM 1006 C CA . ILE A 1 121 ? -22.737 1.650 33.200 1.00 92.38 121 ILE A CA 1
ATOM 1007 C C . ILE A 1 121 ? -22.974 0.369 34.011 1.00 92.38 121 ILE A C 1
ATOM 1009 O O . ILE A 1 121 ? -23.170 0.417 35.222 1.00 92.38 121 ILE A O 1
ATOM 1013 N N . LEU A 1 122 ? -22.912 -0.807 33.376 1.00 91.19 122 LEU A N 1
ATOM 1014 C CA . LEU A 1 122 ? -23.096 -2.084 34.074 1.00 91.19 122 LEU A CA 1
ATOM 1015 C C . LEU A 1 122 ? -22.001 -2.351 35.120 1.00 91.19 122 LEU A C 1
ATOM 1017 O O . LEU A 1 122 ? -22.278 -2.958 36.155 1.00 91.19 122 LEU A O 1
ATOM 1021 N N . MET A 1 123 ? -20.764 -1.919 34.868 1.00 90.81 123 MET A N 1
ATOM 1022 C CA . MET A 1 123 ? -19.655 -2.065 35.815 1.00 90.81 123 MET A CA 1
ATOM 1023 C C . MET A 1 123 ? -19.698 -1.069 36.973 1.00 90.81 123 MET A C 1
ATOM 1025 O O . MET A 1 123 ? -19.124 -1.376 38.020 1.00 90.81 123 MET A O 1
ATOM 1029 N N . GLU A 1 124 ? -20.306 0.102 36.788 1.00 88.00 124 GLU A N 1
ATOM 1030 C CA . GLU A 1 124 ? -20.386 1.161 37.796 1.00 88.00 124 GLU A CA 1
ATOM 1031 C C . GLU A 1 124 ? -21.666 1.051 38.629 1.00 88.00 124 GLU A C 1
ATOM 1033 O O . GLU A 1 124 ? -21.588 0.873 39.847 1.00 88.00 124 GLU A O 1
ATOM 1038 N N . ASP A 1 125 ? -22.828 1.050 37.975 1.00 88.94 125 ASP A N 1
ATOM 1039 C CA . ASP A 1 125 ? -24.134 1.164 38.632 1.00 88.94 125 ASP A CA 1
ATOM 1040 C C . ASP A 1 125 ? -24.645 -0.182 39.165 1.00 88.94 125 ASP A C 1
ATOM 1042 O O . ASP A 1 125 ? -25.287 -0.241 40.212 1.00 88.94 125 ASP A O 1
ATOM 1046 N N . HIS A 1 126 ? -24.314 -1.288 38.489 1.00 86.31 126 HIS A N 1
ATOM 1047 C CA . HIS A 1 126 ? -24.811 -2.631 38.830 1.00 86.31 126 HIS A CA 1
ATOM 1048 C C . HIS A 1 126 ? -23.747 -3.549 39.440 1.00 86.31 126 HIS A C 1
ATOM 1050 O O . HIS A 1 126 ? -23.978 -4.741 39.654 1.00 86.31 126 HIS A O 1
ATOM 1056 N N . LYS A 1 127 ? -22.575 -3.012 39.789 1.00 82.25 127 LYS A N 1
ATOM 1057 C CA . LYS A 1 127 ? -21.434 -3.780 40.312 1.00 82.25 127 LYS A CA 1
ATOM 1058 C C . LYS A 1 127 ? -21.781 -4.725 41.460 1.00 82.25 127 LYS A C 1
ATOM 1060 O O . LYS A 1 127 ? -21.251 -5.830 41.535 1.00 82.25 127 LYS A O 1
ATOM 1065 N N . HIS A 1 128 ? -22.617 -4.258 42.382 1.00 87.06 128 HIS A N 1
ATOM 1066 C CA . HIS A 1 128 ? -22.972 -4.980 43.603 1.00 87.06 128 HIS A CA 1
ATOM 1067 C C . HIS A 1 128 ? -24.067 -6.033 43.389 1.00 87.06 128 HIS A C 1
ATOM 1069 O O . HIS A 1 128 ? -24.252 -6.899 44.240 1.00 87.06 128 HIS A O 1
ATOM 1075 N N . GLU A 1 129 ? -24.768 -5.969 42.259 1.00 90.94 129 GLU A N 1
ATOM 1076 C CA . GLU A 1 129 ? -25.855 -6.879 41.885 1.00 90.94 129 GLU A CA 1
ATOM 1077 C C . GLU A 1 129 ? -25.358 -8.018 40.982 1.00 90.94 129 GLU A C 1
ATOM 1079 O O . GLU A 1 129 ? -26.010 -9.056 40.851 1.00 90.94 129 GLU A O 1
ATOM 1084 N N . LEU A 1 130 ? -24.188 -7.842 40.363 1.00 89.06 130 LEU A N 1
ATOM 1085 C CA . LEU A 1 130 ? -23.619 -8.771 39.397 1.00 89.06 130 LEU A CA 1
ATOM 1086 C C . LEU A 1 130 ? -22.710 -9.813 40.057 1.00 89.06 130 LEU A C 1
ATOM 1088 O O . LEU A 1 130 ? -21.879 -9.512 40.912 1.00 89.06 130 LEU A O 1
ATOM 1092 N N . ASN A 1 131 ? -22.810 -11.059 39.583 1.00 93.62 131 ASN A N 1
ATOM 1093 C CA . ASN A 1 131 ? -21.828 -12.093 39.905 1.00 93.62 131 ASN A CA 1
ATOM 1094 C C . ASN A 1 131 ? -20.439 -11.672 39.384 1.00 93.62 131 ASN A C 1
ATOM 1096 O O . ASN A 1 131 ? -20.311 -11.169 38.267 1.00 93.62 131 ASN A O 1
ATOM 1100 N N . TRP A 1 132 ? -19.397 -11.949 40.167 1.00 90.81 132 TRP A N 1
ATOM 1101 C CA . TRP A 1 132 ? -17.997 -11.726 39.824 1.00 90.81 132 TRP A CA 1
ATOM 1102 C C . TRP A 1 132 ? -17.604 -12.253 38.435 1.00 90.81 132 TRP A C 1
ATOM 1104 O O . TRP A 1 132 ? -16.940 -11.544 37.682 1.00 90.81 132 TRP A O 1
ATOM 1114 N N . ASP A 1 133 ? -18.060 -13.449 38.049 1.00 93.94 133 ASP A N 1
ATOM 1115 C CA . ASP A 1 133 ? -17.771 -14.007 36.716 1.00 93.94 133 ASP A CA 1
ATOM 1116 C C . ASP A 1 133 ? -18.381 -13.173 35.583 1.00 93.94 133 ASP A C 1
ATOM 1118 O O . ASP A 1 133 ? -17.785 -13.009 34.516 1.00 93.94 133 ASP A O 1
ATOM 1122 N N . VAL A 1 134 ? -19.583 -12.637 35.809 1.00 93.56 134 VAL A N 1
ATOM 1123 C CA . VAL A 1 134 ? -20.270 -11.756 34.857 1.00 93.56 134 VAL A CA 1
ATOM 1124 C C . VAL A 1 134 ? -19.552 -10.412 34.798 1.00 93.56 134 VAL A C 1
ATOM 1126 O O . VAL A 1 134 ? -19.280 -9.914 33.709 1.00 93.56 134 VAL A O 1
ATOM 1129 N N . LEU A 1 135 ? -19.156 -9.871 35.949 1.00 92.88 135 LEU A N 1
ATOM 1130 C CA . LEU A 1 135 ? -18.405 -8.624 36.038 1.00 92.88 135 LEU A CA 1
ATOM 1131 C C . LEU A 1 135 ? -17.050 -8.701 35.316 1.00 92.88 135 LEU A C 1
ATOM 1133 O O . LEU A 1 135 ? -16.682 -7.767 34.607 1.00 92.88 135 LEU A O 1
ATOM 1137 N N . LEU A 1 136 ? -16.330 -9.822 35.430 1.00 93.62 136 LEU A N 1
ATOM 1138 C CA . LEU A 1 136 ? -15.091 -10.061 34.680 1.00 93.62 136 LEU A CA 1
ATOM 1139 C C . LEU A 1 136 ? -15.328 -10.111 33.165 1.00 93.62 136 LEU A C 1
ATOM 1141 O O . LEU A 1 136 ? -14.543 -9.554 32.403 1.00 93.62 136 LEU A O 1
ATOM 1145 N N . LYS A 1 137 ? -16.418 -10.740 32.713 1.00 94.94 137 LYS A N 1
ATOM 1146 C CA . LYS A 1 137 ? -16.776 -10.767 31.286 1.00 94.94 137 LYS A CA 1
ATOM 1147 C C . LYS A 1 137 ? -17.110 -9.372 30.757 1.00 94.94 137 LYS A C 1
ATOM 1149 O O . LYS A 1 137 ? -16.651 -9.028 29.674 1.00 94.94 137 LYS A O 1
ATOM 1154 N N . ILE A 1 138 ? -17.868 -8.575 31.512 1.00 94.25 138 ILE A N 1
ATOM 1155 C CA . ILE A 1 138 ? -18.208 -7.194 31.132 1.00 94.25 138 ILE A CA 1
ATOM 1156 C C . ILE A 1 138 ? -16.943 -6.333 31.079 1.00 94.25 138 ILE A C 1
ATOM 1158 O O . ILE A 1 138 ? -16.759 -5.590 30.120 1.00 94.25 138 ILE A O 1
ATOM 1162 N N . ARG A 1 139 ? -16.030 -6.497 32.043 1.00 93.88 139 ARG A N 1
ATOM 1163 C CA . ARG A 1 139 ? -14.721 -5.834 32.017 1.00 93.88 139 ARG A CA 1
ATOM 1164 C C . ARG A 1 139 ? -13.925 -6.176 30.765 1.00 93.88 139 ARG A C 1
ATOM 1166 O O . ARG A 1 139 ? -13.439 -5.269 30.106 1.00 93.88 139 ARG A O 1
ATOM 1173 N N . ASN A 1 140 ? -13.855 -7.454 30.397 1.00 95.94 140 ASN A N 1
ATOM 1174 C CA . ASN A 1 140 ? -13.183 -7.853 29.163 1.00 95.94 140 ASN A CA 1
ATOM 1175 C C . ASN A 1 140 ? -13.837 -7.213 27.926 1.00 95.94 140 ASN A C 1
ATOM 1177 O O . ASN A 1 140 ? -13.123 -6.767 27.040 1.00 95.94 140 ASN A O 1
ATOM 1181 N N . ILE A 1 141 ? -15.173 -7.129 27.864 1.00 95.62 141 ILE A N 1
ATOM 1182 C CA . ILE A 1 141 ? -15.876 -6.439 26.766 1.00 95.62 141 ILE A CA 1
ATOM 1183 C C . ILE A 1 141 ? -15.471 -4.961 26.706 1.00 95.62 141 ILE A C 1
ATOM 1185 O O . ILE A 1 141 ? -15.181 -4.455 25.624 1.00 95.62 141 ILE A O 1
ATOM 1189 N N . PHE A 1 142 ? -15.424 -4.280 27.852 1.00 94.81 142 PHE A N 1
ATOM 1190 C CA . PHE A 1 142 ? -15.013 -2.880 27.929 1.00 94.81 142 PHE A CA 1
ATOM 1191 C C . PHE A 1 142 ? -13.556 -2.683 27.485 1.00 94.81 142 PHE A C 1
ATOM 1193 O O . PHE A 1 142 ? -13.281 -1.825 26.645 1.00 94.81 142 PHE A O 1
ATOM 1200 N N . ASP A 1 143 ? -12.631 -3.497 27.991 1.00 93.88 143 ASP A N 1
ATOM 1201 C CA . ASP A 1 143 ? -11.207 -3.397 27.659 1.00 93.88 143 ASP A CA 1
ATOM 1202 C C . ASP A 1 143 ? -10.958 -3.673 26.164 1.00 93.88 143 ASP A C 1
ATOM 1204 O O . ASP A 1 143 ? -10.279 -2.894 25.495 1.00 93.88 143 ASP A O 1
ATOM 1208 N N . GLU A 1 144 ? -11.582 -4.712 25.600 1.00 96.00 144 GLU A N 1
ATOM 1209 C CA . GLU A 1 144 ? -11.515 -5.005 24.161 1.00 96.00 144 GLU A CA 1
ATOM 1210 C C . GLU A 1 144 ? -12.154 -3.889 23.320 1.00 96.00 144 GLU A C 1
ATOM 1212 O O . GLU A 1 144 ? -11.652 -3.563 22.242 1.00 96.00 144 GLU A O 1
ATOM 1217 N N . SER A 1 145 ? -13.221 -3.246 23.814 1.00 95.31 145 SER A N 1
ATOM 1218 C CA . SER A 1 145 ? -13.838 -2.112 23.117 1.00 95.31 145 SER A CA 1
ATOM 1219 C C . SER A 1 145 ? -12.899 -0.905 23.020 1.00 95.31 145 SER A C 1
ATOM 1221 O O . SER A 1 145 ? -12.836 -0.276 21.966 1.00 95.31 145 SER A O 1
ATOM 1223 N N . LYS A 1 146 ? -12.108 -0.628 24.068 1.00 92.81 146 LYS A N 1
ATOM 1224 C CA . LYS A 1 146 ? -11.078 0.424 24.053 1.00 92.81 146 LYS A CA 1
ATOM 1225 C C . LYS A 1 146 ? -9.954 0.106 23.077 1.00 92.81 146 LYS A C 1
ATOM 1227 O O . LYS A 1 146 ? -9.581 0.961 22.283 1.00 92.81 146 LYS A O 1
ATOM 1232 N N . ILE A 1 147 ? -9.454 -1.130 23.097 1.00 92.44 147 ILE A N 1
ATOM 1233 C CA . ILE A 1 147 ? -8.405 -1.570 22.166 1.00 92.44 147 ILE A CA 1
ATOM 1234 C C . ILE A 1 147 ? -8.886 -1.426 20.718 1.00 92.44 147 ILE A C 1
ATOM 1236 O O . ILE A 1 147 ? -8.127 -1.013 19.841 1.00 92.44 147 ILE A O 1
ATOM 1240 N N . LEU A 1 148 ? -10.143 -1.781 20.447 1.00 91.31 148 LEU A N 1
ATOM 1241 C CA . LEU A 1 148 ? -10.715 -1.645 19.114 1.00 91.31 148 LEU A CA 1
ATOM 1242 C C . LEU A 1 148 ? -10.878 -0.175 18.707 1.00 91.31 148 LEU A C 1
ATOM 1244 O O . LEU A 1 148 ? -10.581 0.160 17.564 1.00 91.31 148 LEU A O 1
ATOM 1248 N N . GLU A 1 149 ? -11.297 0.694 19.625 1.00 89.50 149 GLU A N 1
ATOM 1249 C CA . GLU A 1 149 ? -11.425 2.139 19.396 1.00 89.50 149 GLU A CA 1
ATOM 1250 C C . GLU A 1 149 ? -10.076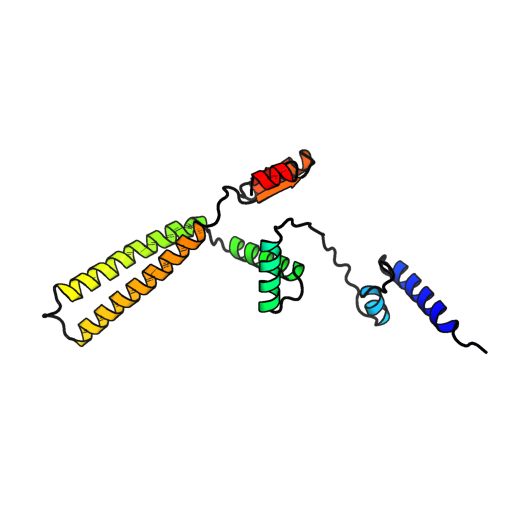 2.764 19.018 1.00 89.50 149 GLU A C 1
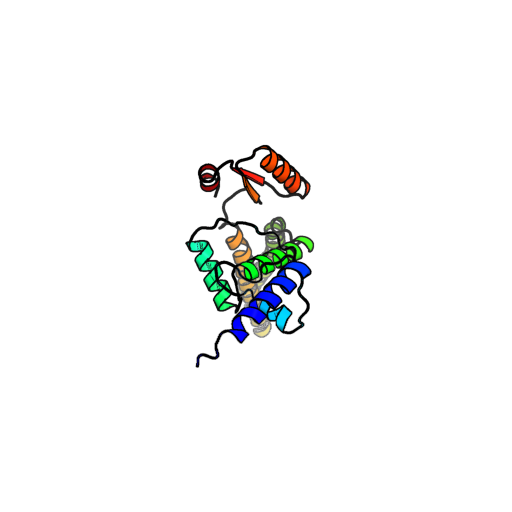ATOM 1252 O O . GLU A 1 149 ? -9.977 3.413 17.980 1.00 89.50 149 GLU A O 1
ATOM 1257 N N . GLU A 1 150 ? -9.013 2.465 19.771 1.00 87.94 150 GLU A N 1
ATOM 1258 C CA . GLU A 1 150 ? -7.649 2.939 19.487 1.00 87.94 150 GLU A CA 1
ATOM 1259 C C . GLU A 1 150 ? -7.148 2.490 18.104 1.00 87.94 150 GLU A C 1
ATOM 1261 O O . GLU A 1 150 ? -6.497 3.251 17.387 1.00 87.94 150 GLU A O 1
ATOM 1266 N N . ARG A 1 151 ? -7.468 1.253 17.701 1.00 85.31 151 ARG A N 1
ATOM 1267 C CA . ARG A 1 151 ? -7.122 0.726 16.370 1.00 85.31 151 ARG A CA 1
ATOM 1268 C C . ARG A 1 151 ? -7.927 1.371 15.252 1.00 85.31 151 ARG A C 1
ATOM 1270 O O . ARG A 1 151 ? -7.426 1.480 14.142 1.00 85.31 151 ARG A O 1
ATOM 1277 N N . ILE A 1 152 ? -9.177 1.740 15.508 1.00 85.56 152 ILE A N 1
ATOM 1278 C CA . ILE A 1 152 ? -10.001 2.457 14.534 1.00 85.56 152 ILE A CA 1
ATOM 1279 C C . ILE A 1 152 ? -9.487 3.893 14.381 1.00 85.56 152 ILE A C 1
ATOM 1281 O O . ILE A 1 152 ? -9.393 4.393 13.263 1.00 85.56 152 ILE A O 1
ATOM 1285 N N . ASP A 1 153 ? -9.094 4.541 15.477 1.00 81.12 153 ASP A N 1
ATOM 1286 C CA . ASP A 1 153 ? -8.544 5.898 15.457 1.00 81.12 153 ASP A CA 1
ATOM 1287 C C . ASP A 1 153 ? -7.217 5.991 14.697 1.00 81.12 153 ASP A C 1
ATOM 1289 O O . ASP A 1 153 ? -6.993 6.957 13.963 1.00 81.12 153 ASP A O 1
ATOM 1293 N N . SER A 1 154 ? -6.351 4.978 14.805 1.00 76.38 154 SER A N 1
ATOM 1294 C CA . SER A 1 154 ? -5.092 4.961 14.054 1.00 76.38 154 SER A CA 1
ATOM 1295 C C . SER A 1 154 ? -5.297 4.895 12.536 1.00 76.38 154 SER A C 1
ATOM 1297 O O . SER A 1 154 ? -4.535 5.522 11.806 1.00 76.38 154 SER A O 1
ATOM 1299 N N . LEU A 1 155 ? -6.369 4.249 12.053 1.00 72.00 155 LEU A N 1
ATOM 1300 C CA . LEU A 1 155 ? -6.728 4.234 10.625 1.00 72.00 155 LEU A CA 1
ATOM 1301 C C . LEU A 1 155 ? -7.077 5.631 10.082 1.00 72.00 155 LEU A C 1
ATOM 1303 O O . LEU A 1 155 ? -6.982 5.863 8.878 1.00 72.00 155 LEU A O 1
ATOM 1307 N N . PHE A 1 156 ? -7.496 6.557 10.950 1.00 61.12 156 PHE A N 1
ATOM 1308 C CA . PHE A 1 156 ? -7.853 7.925 10.573 1.00 61.12 156 PHE A CA 1
ATOM 1309 C C . PHE A 1 156 ? -6.640 8.867 10.571 1.00 61.12 156 PHE A C 1
ATOM 1311 O O . PHE A 1 156 ? -6.552 9.761 9.728 1.00 61.12 156 PHE A O 1
ATOM 1318 N N . LEU A 1 157 ? -5.691 8.667 11.492 1.00 54.06 157 LEU A N 1
ATOM 1319 C CA . LEU A 1 157 ? -4.516 9.534 11.645 1.00 54.06 157 LEU A CA 1
ATOM 1320 C C . LEU A 1 157 ? -3.543 9.430 10.462 1.00 54.06 157 LEU A C 1
ATOM 1322 O O . LEU A 1 157 ? -3.005 10.451 10.034 1.00 54.06 157 LEU A O 1
ATOM 1326 N N . ASP A 1 158 ? -3.401 8.236 9.885 1.00 52.88 158 ASP A N 1
ATOM 1327 C CA . ASP A 1 158 ? -2.577 7.997 8.692 1.00 52.88 158 ASP A CA 1
ATOM 1328 C C . ASP A 1 158 ? -3.088 8.767 7.451 1.00 52.88 158 ASP A C 1
ATOM 1330 O O . ASP A 1 158 ? -2.335 8.993 6.506 1.00 52.88 158 ASP A O 1
ATOM 1334 N N . LYS A 1 159 ? -4.353 9.228 7.456 1.00 51.44 159 LYS A N 1
ATOM 1335 C CA . LYS A 1 159 ? -4.975 9.987 6.355 1.00 51.44 159 LYS A CA 1
ATOM 1336 C C . LYS A 1 159 ? -4.705 11.498 6.410 1.00 51.44 159 LYS A C 1
ATOM 1338 O O . LYS A 1 159 ? -4.737 12.154 5.375 1.00 51.44 159 LYS A O 1
ATOM 1343 N N . ILE A 1 160 ? -4.448 12.077 7.588 1.00 49.59 160 ILE A N 1
ATOM 1344 C CA . ILE A 1 160 ? -4.255 13.539 7.741 1.00 49.59 160 ILE A CA 1
ATOM 1345 C C . ILE A 1 160 ? -2.817 13.961 7.383 1.00 49.59 160 ILE A C 1
ATOM 1347 O O . ILE A 1 160 ? -2.552 15.135 7.133 1.00 49.59 160 ILE A O 1
ATOM 1351 N N . THR A 1 161 ? -1.882 13.012 7.308 1.00 45.06 161 THR A N 1
ATOM 1352 C CA . THR A 1 161 ? -0.462 13.286 7.046 1.00 45.06 161 THR A CA 1
ATOM 1353 C C . THR A 1 161 ? -0.074 13.451 5.574 1.00 45.06 161 THR A C 1
ATOM 1355 O O . THR A 1 161 ? 1.094 13.725 5.311 1.00 45.06 161 THR A O 1
ATOM 1358 N N . GLU A 1 162 ? -1.001 13.357 4.617 1.00 47.09 162 GLU A N 1
ATOM 1359 C CA . GLU A 1 162 ? -0.708 13.600 3.196 1.00 47.09 162 GLU A CA 1
ATOM 1360 C C . GLU A 1 162 ? -1.505 14.804 2.677 1.00 47.09 162 GLU A C 1
ATOM 1362 O O . GLU A 1 162 ? -2.641 14.703 2.219 1.00 47.09 162 GLU A O 1
ATOM 1367 N N . GLY A 1 163 ? -0.897 15.986 2.785 1.00 51.22 163 GLY A N 1
ATOM 1368 C CA . GLY A 1 163 ? -1.339 17.161 2.048 1.00 51.22 163 GLY A CA 1
ATOM 1369 C C . GLY A 1 163 ? -0.965 17.021 0.574 1.00 51.22 163 GLY A C 1
ATOM 1370 O O . GLY A 1 163 ? 0.212 16.913 0.264 1.00 51.22 163 GLY A O 1
ATOM 1371 N N . HIS A 1 164 ? -1.971 16.961 -0.299 1.00 52.72 164 HIS A N 1
ATOM 1372 C CA . HIS A 1 164 ? -2.172 17.766 -1.516 1.00 52.72 164 HIS A CA 1
ATOM 1373 C C . HIS A 1 164 ? -3.406 17.227 -2.265 1.00 52.72 164 HIS A C 1
ATOM 1375 O O . HIS A 1 164 ? -3.673 16.032 -2.296 1.00 52.72 164 HIS A O 1
ATOM 1381 N N . GLN A 1 165 ? -4.231 18.139 -2.784 1.00 68.44 165 GLN A N 1
ATOM 1382 C CA . GLN A 1 165 ? -5.630 17.910 -3.176 1.00 68.44 165 GLN A CA 1
ATOM 1383 C C . GLN A 1 165 ? -5.771 17.409 -4.629 1.00 68.44 165 GLN A C 1
ATOM 1385 O O . GLN A 1 165 ? -6.580 17.936 -5.391 1.00 68.44 165 GLN A O 1
ATOM 1390 N N . TYR A 1 166 ? -4.951 16.444 -5.043 1.00 76.62 166 TYR A N 1
ATOM 1391 C CA . TYR A 1 166 ? -5.027 15.829 -6.371 1.00 76.62 166 TYR A CA 1
ATOM 1392 C C . TYR A 1 166 ? -4.425 14.412 -6.369 1.00 76.62 166 TYR A C 1
ATOM 1394 O O . TYR A 1 166 ? -3.481 14.133 -5.635 1.00 76.62 166 TYR A O 1
ATOM 1402 N N . ASP A 1 167 ? -4.936 13.518 -7.220 1.00 81.00 167 ASP A N 1
ATOM 1403 C CA . ASP A 1 167 ? -4.458 12.130 -7.332 1.00 81.00 167 ASP A CA 1
ATOM 1404 C C . ASP A 1 167 ? -3.173 12.006 -8.169 1.00 81.00 167 ASP A C 1
ATOM 1406 O O . ASP A 1 167 ? -2.384 11.077 -7.980 1.00 81.00 167 ASP A O 1
ATOM 1410 N N . ILE A 1 168 ? -2.983 12.895 -9.153 1.00 85.81 168 ILE A N 1
ATOM 1411 C CA . ILE A 1 168 ? -1.885 12.833 -10.130 1.00 85.81 168 ILE A CA 1
ATOM 1412 C C . ILE A 1 168 ? -1.354 14.244 -10.425 1.00 85.81 168 ILE A C 1
ATOM 1414 O O . ILE A 1 168 ? -2.105 15.102 -10.878 1.00 85.81 168 ILE A O 1
ATOM 1418 N N . LEU A 1 169 ? -0.045 14.466 -10.259 1.00 91.75 169 LEU A N 1
ATOM 1419 C CA . LEU A 1 169 ? 0.657 15.633 -10.812 1.00 91.75 169 LEU A CA 1
ATOM 1420 C C . LEU A 1 169 ? 1.284 15.262 -12.162 1.00 91.75 169 LEU A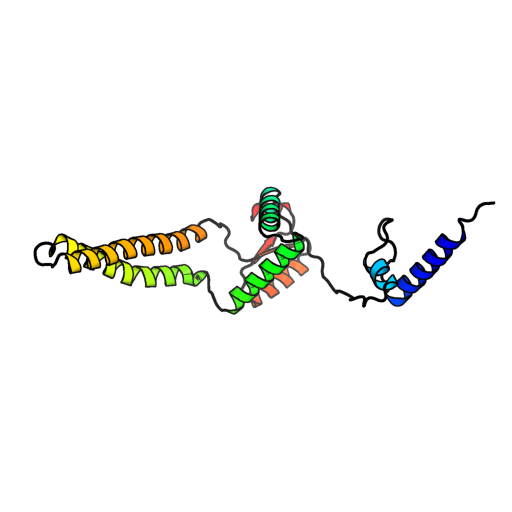 C 1
ATOM 1422 O O . LEU A 1 169 ? 2.149 14.388 -12.233 1.00 91.75 169 LEU A O 1
ATOM 1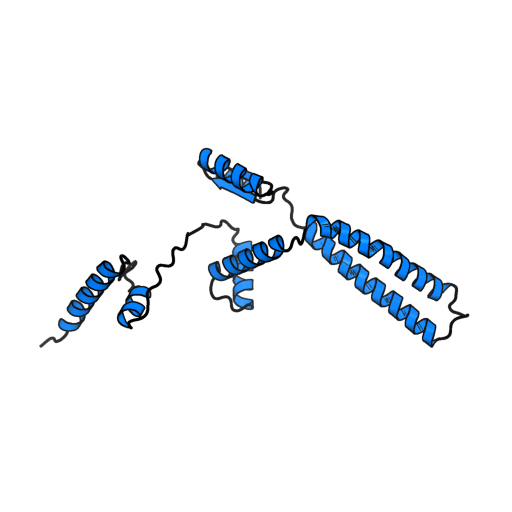426 N N . ILE A 1 170 ? 0.857 15.925 -13.233 1.00 92.38 170 ILE A N 1
ATOM 1427 C CA . ILE A 1 170 ? 1.365 15.718 -14.594 1.00 92.38 170 ILE A CA 1
ATOM 1428 C C . ILE A 1 170 ? 2.396 16.806 -14.895 1.00 92.38 170 ILE A C 1
ATOM 1430 O O . ILE A 1 170 ? 2.055 17.986 -14.895 1.00 92.38 170 ILE A O 1
ATOM 1434 N N . VAL A 1 171 ? 3.643 16.411 -15.168 1.00 92.62 171 VAL A N 1
ATOM 1435 C CA . VAL A 1 171 ? 4.753 17.339 -15.442 1.00 92.62 171 VAL A CA 1
ATOM 1436 C C . VAL A 1 171 ? 5.303 17.090 -16.842 1.00 92.62 171 VAL A C 1
ATOM 1438 O O . VAL A 1 171 ? 5.899 16.041 -17.084 1.00 92.62 171 VAL A O 1
ATOM 1441 N N . ASP A 1 172 ? 5.113 18.045 -17.748 1.00 92.50 172 ASP A N 1
ATOM 1442 C CA . ASP A 1 172 ? 5.623 17.987 -19.124 1.00 92.50 172 ASP A CA 1
ATOM 1443 C C . ASP A 1 172 ? 5.765 19.414 -19.688 1.00 92.50 172 ASP A C 1
ATOM 1445 O O . ASP A 1 172 ? 4.979 20.301 -19.357 1.00 92.50 172 ASP A O 1
ATOM 1449 N N . ASP A 1 173 ? 6.773 19.679 -20.515 1.00 91.06 173 ASP A N 1
ATOM 1450 C CA . ASP A 1 173 ? 6.960 20.994 -21.137 1.00 91.06 173 ASP A CA 1
ATOM 1451 C C . ASP A 1 173 ? 6.046 21.209 -22.358 1.00 91.06 173 ASP A C 1
ATOM 1453 O O . ASP A 1 173 ? 5.781 22.354 -22.749 1.00 91.06 173 ASP A O 1
ATOM 1457 N N . ASP A 1 174 ? 5.484 20.137 -22.929 1.00 92.00 174 ASP A N 1
ATOM 1458 C CA . ASP A 1 174 ? 4.493 20.200 -23.997 1.00 92.00 174 ASP A CA 1
ATOM 1459 C C . ASP A 1 174 ? 3.050 20.261 -23.466 1.00 92.00 174 ASP A C 1
ATOM 1461 O O . ASP A 1 174 ? 2.469 19.317 -22.921 1.00 92.00 174 ASP A O 1
ATOM 1465 N N . ARG A 1 175 ? 2.392 21.389 -23.752 1.00 90.69 175 ARG A N 1
ATOM 1466 C CA . ARG A 1 175 ? 0.992 21.633 -23.368 1.00 90.69 175 ARG A CA 1
ATOM 1467 C C . ARG A 1 175 ? 0.008 20.653 -24.006 1.00 90.69 175 ARG A C 1
ATOM 1469 O O . ARG A 1 175 ? -1.062 20.415 -23.442 1.00 90.69 175 ARG A O 1
ATOM 1476 N N . SER A 1 176 ? 0.324 20.129 -25.190 1.00 88.06 176 SER A N 1
ATOM 1477 C CA . SER A 1 176 ? -0.558 19.192 -25.895 1.00 88.06 176 SER A CA 1
ATOM 1478 C C . SER A 1 176 ? -0.596 17.846 -25.173 1.00 88.06 176 SER A C 1
ATOM 1480 O O . SER A 1 176 ? -1.674 17.283 -24.972 1.00 88.06 176 SER A O 1
ATOM 1482 N N . THR A 1 177 ? 0.568 17.385 -24.720 1.00 88.69 177 THR A N 1
ATOM 1483 C CA . THR A 1 177 ? 0.761 16.173 -23.923 1.00 88.69 177 THR A CA 1
ATOM 1484 C C . THR A 1 177 ? 0.088 16.292 -22.562 1.00 88.69 177 THR A C 1
ATOM 1486 O O . THR A 1 177 ? -0.693 15.407 -22.213 1.00 88.69 177 THR A O 1
ATOM 1489 N N . ILE A 1 178 ? 0.256 17.417 -21.853 1.00 92.25 178 ILE A N 1
ATOM 1490 C CA . ILE A 1 178 ? -0.482 17.682 -20.603 1.00 92.25 178 ILE A CA 1
ATOM 1491 C C . ILE A 1 178 ? -1.984 17.552 -20.832 1.00 92.25 178 ILE A C 1
ATOM 1493 O O . ILE A 1 178 ? -2.644 16.772 -20.157 1.00 92.25 178 ILE A O 1
ATOM 1497 N N . LYS A 1 179 ? -2.533 18.255 -21.827 1.00 88.75 179 LYS A N 1
ATOM 1498 C CA . LYS A 1 179 ? -3.978 18.246 -22.084 1.00 88.75 179 LYS A CA 1
ATOM 1499 C C . LYS A 1 179 ? -4.509 16.849 -22.417 1.00 88.75 179 LYS A C 1
ATOM 1501 O O . LYS A 1 179 ? -5.609 16.496 -21.991 1.00 88.75 179 LYS A O 1
ATOM 1506 N N . LEU A 1 180 ? -3.747 16.066 -23.183 1.00 91.62 180 LEU A N 1
ATOM 1507 C CA . LEU A 1 180 ? -4.088 14.684 -23.513 1.00 91.62 180 LEU A CA 1
ATOM 1508 C C . LEU A 1 180 ? -4.103 13.799 -22.261 1.00 91.62 180 LEU A C 1
ATOM 1510 O O . LEU A 1 180 ? -5.063 13.058 -22.053 1.00 91.62 180 LEU A O 1
ATOM 1514 N N . LEU A 1 181 ? -3.055 13.877 -21.439 1.00 88.62 181 LEU A N 1
ATOM 1515 C CA . LEU A 1 181 ? -2.907 13.063 -20.235 1.00 88.62 181 LEU A CA 1
ATOM 1516 C C . LEU A 1 181 ? -3.928 13.449 -19.162 1.00 88.62 181 LEU A C 1
ATOM 1518 O O . LEU A 1 181 ? -4.568 12.556 -18.615 1.00 88.62 181 LEU A O 1
ATOM 1522 N N . THR A 1 182 ? -4.152 14.744 -18.926 1.00 91.75 182 THR A N 1
ATOM 1523 C CA . THR A 1 182 ? -5.198 15.244 -18.021 1.00 91.75 182 THR A CA 1
ATOM 1524 C C . THR A 1 182 ? -6.557 14.687 -18.429 1.00 91.75 182 THR A C 1
ATOM 1526 O O . THR A 1 182 ? -7.194 14.002 -17.637 1.00 91.75 182 THR A O 1
ATOM 1529 N N . GLY A 1 183 ? -6.958 14.854 -19.696 1.00 82.56 183 GLY A N 1
ATOM 1530 C CA . GLY A 1 183 ? -8.241 14.330 -20.172 1.00 82.56 183 GLY A CA 1
ATOM 1531 C C . GLY A 1 183 ? -8.337 12.802 -20.091 1.00 82.56 183 GLY A C 1
ATOM 1532 O O . GLY A 1 183 ? -9.396 12.261 -19.772 1.00 82.56 183 GLY A O 1
ATOM 1533 N N . TYR A 1 184 ? -7.236 12.087 -20.338 1.00 88.06 184 TYR A N 1
ATOM 1534 C CA . TYR A 1 184 ? -7.189 10.636 -20.180 1.00 88.06 184 TYR A CA 1
ATOM 1535 C C . TYR A 1 184 ? -7.416 10.217 -18.723 1.00 88.06 184 TYR A C 1
ATOM 1537 O O . TYR A 1 184 ? -8.278 9.376 -18.470 1.00 88.06 184 TYR A O 1
ATOM 1545 N N . PHE A 1 185 ? -6.696 10.798 -17.764 1.00 85.94 185 PHE A N 1
ATOM 1546 C CA . PHE A 1 185 ? -6.796 10.422 -16.354 1.00 85.94 185 PHE A CA 1
ATOM 1547 C C . PHE A 1 185 ? -8.102 10.890 -15.703 1.00 85.94 185 PHE A C 1
ATOM 1549 O O . PHE A 1 185 ? -8.738 10.102 -15.002 1.00 85.94 185 PHE A O 1
ATOM 1556 N N . GLU A 1 186 ? -8.587 12.086 -16.030 1.00 88.44 186 GLU A N 1
ATOM 1557 C CA . GLU A 1 186 ? -9.909 12.559 -15.604 1.00 88.44 186 GLU A CA 1
ATOM 1558 C C . GLU A 1 186 ? -11.026 11.650 -16.132 1.00 88.44 186 GLU A C 1
ATOM 1560 O O . GLU A 1 186 ? -11.930 11.276 -15.386 1.00 88.44 186 GLU A O 1
ATOM 1565 N N . SER A 1 187 ? -10.932 11.170 -17.383 1.00 81.75 187 SER A N 1
ATOM 1566 C CA . SER A 1 187 ? -11.895 10.194 -17.928 1.00 81.75 187 SER A CA 1
ATOM 1567 C C . SER A 1 187 ? -11.892 8.843 -17.197 1.00 81.75 187 SER A C 1
ATOM 1569 O O . SER A 1 187 ? -12.823 8.049 -17.343 1.00 81.75 187 SER A O 1
ATOM 1571 N N . LYS A 1 188 ? -10.841 8.564 -16.417 1.00 81.12 188 LYS A N 1
ATOM 1572 C CA . LYS A 1 188 ? -10.701 7.385 -15.552 1.00 81.12 188 LYS A CA 1
ATOM 1573 C C . LYS A 1 188 ? -11.032 7.681 -14.084 1.00 81.12 188 LYS A C 1
ATOM 1575 O O . LYS A 1 188 ? -10.896 6.775 -13.263 1.00 81.12 188 LYS A O 1
ATOM 1580 N N . GLY A 1 189 ? -11.487 8.896 -13.775 1.00 77.81 189 GLY A N 1
ATOM 1581 C CA . GLY A 1 189 ? -11.918 9.315 -12.443 1.00 77.81 189 GLY A CA 1
ATOM 1582 C C . GLY A 1 189 ? -10.786 9.736 -11.508 1.00 77.81 189 GLY A C 1
ATOM 1583 O O . GLY A 1 189 ? -10.953 9.615 -10.302 1.00 77.81 189 GLY A O 1
ATOM 1584 N N . TYR A 1 190 ? -9.639 10.167 -12.035 1.00 80.69 190 TYR A N 1
ATOM 1585 C CA . TYR A 1 190 ? -8.568 10.768 -11.233 1.00 80.69 190 TYR A CA 1
ATOM 1586 C C . TYR A 1 190 ? -8.651 12.294 -11.285 1.00 80.69 190 TYR A C 1
ATOM 1588 O O . TYR A 1 190 ? -8.929 12.865 -12.339 1.00 80.69 190 TYR A O 1
ATOM 1596 N N . THR A 1 191 ? -8.349 12.951 -10.173 1.00 85.88 191 THR A N 1
ATOM 1597 C CA . THR A 1 191 ? -8.099 14.392 -10.104 1.00 85.88 191 THR A CA 1
ATOM 1598 C C . THR A 1 191 ? -6.649 14.678 -10.484 1.00 85.88 191 THR A C 1
ATOM 1600 O O . THR A 1 191 ? -5.727 13.980 -10.057 1.00 85.88 191 THR A O 1
ATOM 1603 N N . CYS A 1 192 ? -6.427 15.668 -11.345 1.00 89.00 192 CYS A N 1
ATOM 1604 C CA . CYS A 1 192 ? -5.100 15.971 -11.868 1.00 89.00 192 CYS A CA 1
ATOM 1605 C C . CYS A 1 192 ? -4.719 17.424 -11.606 1.00 89.00 192 CYS A C 1
ATOM 1607 O O . CYS A 1 192 ? -5.527 18.329 -11.789 1.00 89.00 192 CYS A O 1
ATOM 1609 N N . GLU A 1 193 ? -3.456 17.633 -11.266 1.00 92.94 193 GLU A N 1
ATOM 1610 C CA . GLU A 1 193 ? -2.797 18.933 -11.272 1.00 92.94 193 GLU A CA 1
ATOM 1611 C C . GLU A 1 193 ? -1.697 18.916 -12.344 1.00 92.94 193 GLU A C 1
ATOM 1613 O O . GLU A 1 193 ? -1.179 17.856 -12.708 1.00 92.94 193 GLU A O 1
ATOM 1618 N N . THR A 1 194 ? -1.361 20.073 -12.912 1.00 92.00 194 THR A N 1
ATOM 1619 C CA . THR A 1 194 ? -0.460 20.148 -14.075 1.00 92.00 194 THR A CA 1
ATOM 1620 C C . THR A 1 194 ? 0.687 21.102 -13.818 1.00 92.00 194 THR A C 1
ATOM 1622 O O . THR A 1 194 ? 0.441 22.219 -13.378 1.00 92.00 194 THR A O 1
ATOM 1625 N N . ALA A 1 195 ? 1.911 20.727 -14.164 1.00 93.31 195 ALA A N 1
ATOM 1626 C CA . ALA A 1 195 ? 3.061 21.619 -14.128 1.00 93.31 195 ALA A CA 1
ATOM 1627 C C . ALA A 1 195 ? 3.801 21.612 -15.466 1.00 93.31 195 ALA A C 1
ATOM 1629 O O . ALA A 1 195 ? 3.974 20.565 -16.088 1.00 93.31 195 ALA A O 1
ATOM 1630 N N . PHE A 1 196 ? 4.263 22.780 -15.902 1.00 90.62 196 PHE A N 1
ATOM 1631 C CA . PHE A 1 196 ? 4.887 22.953 -17.222 1.00 90.62 196 PHE A CA 1
ATOM 1632 C C . PHE A 1 196 ? 6.418 22.910 -17.187 1.00 90.62 196 PHE A C 1
ATOM 1634 O O . PHE A 1 196 ? 7.077 23.042 -18.216 1.00 90.62 196 PHE A O 1
ATOM 1641 N N . ASN A 1 197 ? 7.001 22.814 -15.995 1.00 87.94 197 ASN A N 1
ATOM 1642 C CA . ASN A 1 197 ? 8.437 22.735 -15.775 1.00 87.94 197 ASN A CA 1
ATOM 1643 C C . ASN A 1 197 ? 8.725 22.203 -14.360 1.00 87.94 197 ASN A C 1
ATOM 1645 O O . ASN A 1 197 ? 7.816 22.016 -13.554 1.00 87.94 197 ASN A O 1
ATOM 1649 N N . GLY A 1 198 ? 10.002 21.948 -14.067 1.00 83.19 198 GLY A N 1
ATOM 1650 C CA . GLY A 1 198 ? 10.413 21.393 -12.776 1.00 83.19 198 GLY A CA 1
ATOM 1651 C C . GLY A 1 198 ? 10.220 22.332 -11.581 1.00 83.19 198 GLY A C 1
ATOM 1652 O O . GLY A 1 198 ? 10.009 21.841 -10.483 1.00 83.19 198 GLY A O 1
ATOM 1653 N N . GLU A 1 199 ? 10.278 23.652 -11.773 1.00 86.69 199 GLU A N 1
ATOM 1654 C CA . GLU A 1 199 ? 10.082 24.632 -10.692 1.00 86.69 199 GLU A CA 1
ATOM 1655 C C . GLU A 1 199 ? 8.601 24.711 -10.294 1.00 86.69 199 GLU A C 1
ATOM 1657 O O . GLU A 1 199 ? 8.265 24.485 -9.139 1.00 86.69 199 GLU A O 1
ATOM 1662 N N . ASP A 1 200 ? 7.718 24.874 -11.280 1.00 84.81 200 ASP A N 1
ATOM 1663 C CA . ASP A 1 200 ? 6.254 24.822 -11.148 1.00 84.81 200 ASP A CA 1
ATOM 1664 C C . ASP A 1 200 ? 5.781 23.480 -10.565 1.00 84.81 200 ASP A C 1
ATOM 1666 O O . ASP A 1 200 ? 4.854 23.425 -9.764 1.00 84.81 200 ASP A O 1
ATOM 1670 N N . ALA A 1 201 ? 6.456 22.379 -10.916 1.00 85.81 201 ALA A N 1
ATOM 1671 C CA . ALA A 1 201 ? 6.167 21.080 -10.325 1.00 85.81 201 ALA A CA 1
ATOM 1672 C C . ALA A 1 201 ? 6.495 21.063 -8.832 1.00 85.81 201 ALA A C 1
ATOM 1674 O O . ALA A 1 201 ? 5.669 20.608 -8.055 1.00 85.81 201 ALA A O 1
ATOM 1675 N N . LEU A 1 202 ? 7.669 21.568 -8.440 1.00 82.19 202 LEU A N 1
ATOM 1676 C CA . LEU A 1 202 ? 8.128 21.594 -7.049 1.00 82.19 202 LEU A CA 1
ATOM 1677 C C . LEU A 1 202 ? 7.309 22.530 -6.155 1.00 82.19 202 LEU A C 1
ATOM 1679 O O . LEU A 1 202 ? 7.224 22.268 -4.965 1.00 82.19 202 LEU A O 1
ATOM 1683 N N . GLU A 1 203 ? 6.704 23.589 -6.694 1.00 80.50 203 GLU A N 1
ATOM 1684 C CA . GLU A 1 203 ? 5.792 24.458 -5.931 1.00 80.50 203 GLU A CA 1
ATOM 1685 C C . GLU A 1 203 ? 4.469 23.772 -5.561 1.00 80.50 203 GLU A C 1
ATOM 1687 O O . GLU A 1 203 ? 3.755 24.242 -4.674 1.00 80.50 203 GLU A O 1
ATOM 1692 N N . LYS A 1 204 ? 4.123 22.682 -6.255 1.00 76.06 204 LYS A N 1
ATOM 1693 C CA . LYS A 1 204 ? 2.836 21.995 -6.117 1.00 76.06 204 LYS A CA 1
ATOM 1694 C C . LYS A 1 204 ? 2.890 20.759 -5.213 1.00 76.06 204 LYS A C 1
ATOM 1696 O O . LYS A 1 204 ? 1.822 20.302 -4.820 1.00 76.06 204 LYS A O 1
ATOM 1701 N N . ILE A 1 205 ? 4.089 20.260 -4.882 1.00 67.06 205 ILE A N 1
ATOM 1702 C CA . ILE A 1 205 ? 4.375 19.072 -4.037 1.00 67.06 205 ILE A CA 1
ATOM 1703 C C . ILE A 1 205 ? 4.893 19.470 -2.654 1.00 67.06 205 ILE A C 1
ATOM 1705 O O . ILE A 1 205 ? 4.768 18.624 -1.742 1.00 67.06 205 ILE A O 1
#

Radius of gyration: 30.08 Å; chains: 1; bounding box: 81×46×81 Å

pLDDT: mean 81.2, std 14.13, range [31.94, 96.0]

Sequence (205 aa):
MVIEIEKDVKLKDLMGEYEKETKKKAIWRGNITQSFKKWQRGEKIYIDDKERICILASEDIKNKWQDFAAKNNISTLSKLIRESVEFYMTFKSKNFDFENISDITHHLKEPLTSIKGFSEILMEDHKHELNWDVLLKIRNIFDESKILEERIDSLFLDKITEGHQYDILIVDDDRSTIKLLTGYFESKGYTCETAFNGEDALEKI

Foldseek 3Di:
DDDDDVPVVVVVVLQVVCCVVPVDHCDDPNDGDPQSVCVVVVHDDDPPPDDDDDDDDDPVVVVVLVVVCVVVVNPDSVSVVVVVVVVVVVCVVVVPDPVCLVVVLVVVVVVLVVLLVVLVCCCPVVVVVDDPVVNVVSVVSNVVSVVVNVVSVVSVVVVVPDDDDWDEEAEALDPVVQVVVCVVVVVVVTGYDYDNHDVSSVVRD

Organism: NCBI:txid412755